Protein AF-A0AAV2JEC0-F1 (afdb_monomer_lite)

InterPro domains:
  IPR039235 Tubulin polyglutamylase complex su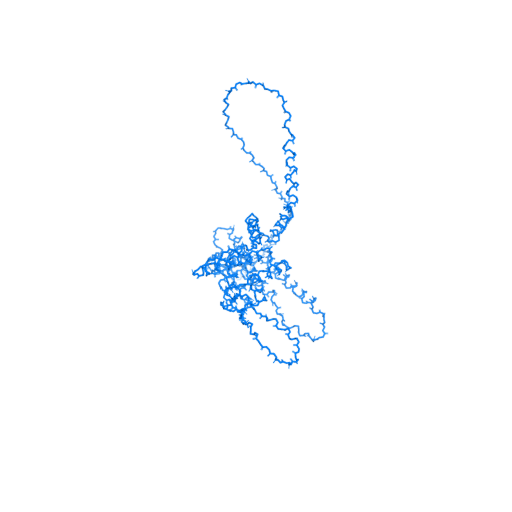bunit 1 [PTHR31932] (35-370)
  IPR047502 Tubulin polyglutamylase complex subunit 1, dimerization/docking domain [cd22960] (69-107)
  IPR057632 Tubulin polyglutamylase complex subunit 1-like, C-terminal [PF24480] (132-298)
  IPR057632 Tubulin polyglutamylase complex subunit 1-like, C-terminal [PF24480] (318-369)

Organism: Knipowitschia caucasica (NCBI:txid637954)

Radius of gyration: 33.95 Å; chains: 1; bounding box: 99×76×133 Å

Foldseek 3Di:
DDDDDDDDDDDDDDDDDDDDDDDDDDDDDDDDDDDDDDDDDDDDDDDDDDDDDDPDDPPVVVVVVVVVVVCVVVVVVVVVVVQVVLCVQLVDPDSVVSSVLVVVLVVVVPPPDPPDDPDDDDDCPVVVLVVLLVNLLSSLLNLCSSHQLVPPPSNLVSLVVSFVSQFVNDPDPPPPPDDDDDDDDDDDDDDPPCPDPPAARFQLSLLVSLQCLLVVLVHDCVLCVLLSVLLGDDRRDRQHSVSSSLSSSLSSVLSVLLVVLLVVLVVQCVPDVDFAWPLLLVLLLVLLLVLVVLLVPDPPPPPDDPDDPPPPVVVVVSNVVSNVVSVVSVDPVNSVVSNVVSVVDHDGDGDHSVNSSNSSSCSSSVPDHGDD

Sequence (372 aa):
MIARCSPLPCTGTSRSDATAASAAATSARLLRHKTSTEMAEKEKRRSAVLPPPVPEADSRAARSDSDRDFLTQAGVSELLRGAILKMVEARSEDPIGFLADHFCNLASESDPGTGTGDGDEGNNGTVAGRAQEQQRLNRALWHLRLAHHSHRSAFSNNVRVAYDLLNELSPLLRVTDPPTNDTDQVHAASPRDEAGYGGGVRGGLYSQTLQCLCSEGGVPASTSAPLLRRLHCQDHEAVPYDVFRHGVLTCAVFSDFIRQAQRLYADVCCQDEEPVSRALGMAVIGTLKEALETSQGSGGNCAVNANTQTHSCLESNVKAIRYLEASAKLSPDMLAQAMAKAQTRGPGGSMDAKEFENAAAEVFITRVKVLS

Structure (mmCIF, N/CA/C/O backbone):
data_AF-A0AAV2JEC0-F1
#
_entry.id   AF-A0AAV2JEC0-F1
#
loop_
_atom_site.group_PDB
_atom_site.id
_atom_site.type_symbol
_atom_site.label_atom_id
_atom_site.label_alt_id
_atom_site.label_comp_id
_atom_site.label_asym_id
_atom_site.label_entity_id
_atom_site.label_seq_id
_atom_site.pdbx_PDB_ins_code
_atom_site.Cartn_x
_atom_site.Cartn_y
_atom_site.Cartn_z
_atom_site.occupancy
_atom_site.B_iso_or_equiv
_atom_site.auth_seq_id
_atom_site.auth_comp_id
_atom_site.auth_asym_id
_atom_site.auth_atom_id
_atom_site.pdbx_PDB_model_num
ATOM 1 N N . MET A 1 1 ? -45.444 -11.471 80.026 1.00 36.00 1 MET A N 1
ATOM 2 C CA . MET A 1 1 ? -46.355 -12.635 80.009 1.00 36.00 1 MET A CA 1
ATOM 3 C C . MET A 1 1 ? -47.284 -12.442 78.815 1.00 36.00 1 MET A C 1
ATOM 5 O O . MET A 1 1 ? -47.839 -11.359 78.730 1.00 36.00 1 MET A O 1
ATOM 9 N N . ILE A 1 2 ? -47.415 -13.453 77.936 1.00 33.88 2 ILE A N 1
ATOM 10 C CA . ILE A 1 2 ? -48.325 -13.530 76.759 1.00 33.88 2 ILE A CA 1
ATOM 11 C C . ILE A 1 2 ? -47.863 -12.642 75.572 1.00 33.88 2 ILE A C 1
ATOM 13 O O . ILE A 1 2 ? -47.834 -11.430 75.703 1.00 33.88 2 ILE A O 1
ATOM 17 N N . ALA A 1 3 ? -47.276 -13.110 74.462 1.00 33.53 3 ALA A N 1
ATOM 18 C CA . ALA A 1 3 ? -47.547 -14.175 73.475 1.00 33.53 3 ALA A CA 1
ATOM 19 C C . ALA A 1 3 ? -48.283 -13.680 72.204 1.00 33.53 3 ALA A C 1
ATOM 21 O O . ALA A 1 3 ? -49.442 -13.300 72.271 1.00 33.53 3 ALA A O 1
ATOM 22 N N . ARG A 1 4 ? -47.577 -13.851 71.065 1.00 35.84 4 ARG A N 1
ATOM 23 C CA . ARG A 1 4 ? -48.027 -14.196 69.693 1.00 35.84 4 ARG A CA 1
ATOM 24 C C . ARG A 1 4 ? -48.884 -13.202 68.885 1.00 35.84 4 ARG A C 1
ATOM 26 O O . ARG A 1 4 ? -50.019 -12.929 69.234 1.00 35.84 4 ARG A O 1
ATOM 33 N N . CYS A 1 5 ? -48.408 -12.833 67.689 1.00 30.62 5 CYS A N 1
ATOM 34 C CA . CYS A 1 5 ? -48.719 -13.533 66.425 1.00 30.62 5 CYS A CA 1
ATOM 35 C C . CYS A 1 5 ? -48.055 -12.842 65.212 1.00 30.62 5 CYS A C 1
ATOM 37 O O . CYS A 1 5 ? -48.129 -11.628 65.061 1.00 30.62 5 CYS A O 1
ATOM 39 N N . SER A 1 6 ? -47.423 -13.642 64.348 1.00 38.06 6 SER A N 1
ATOM 40 C CA . SER A 1 6 ? -47.033 -13.310 62.961 1.00 38.06 6 SER A CA 1
ATOM 41 C C . SER A 1 6 ? -48.287 -13.198 62.056 1.00 38.06 6 SER A C 1
ATOM 43 O O . SER A 1 6 ? -49.355 -13.620 62.510 1.00 38.06 6 SER A O 1
ATOM 45 N N . PRO A 1 7 ? -48.213 -12.682 60.803 1.00 40.16 7 PRO A N 1
ATOM 46 C CA . PRO A 1 7 ? -47.628 -13.455 59.692 1.00 40.16 7 PRO A CA 1
ATOM 47 C C . PRO A 1 7 ? -46.861 -12.655 58.600 1.00 40.16 7 PRO A C 1
ATOM 49 O O . PRO A 1 7 ? -47.127 -11.493 58.315 1.00 40.16 7 PRO A O 1
ATOM 52 N N . LEU A 1 8 ? -45.903 -13.359 57.989 1.00 34.00 8 LEU A N 1
ATOM 53 C CA . LEU A 1 8 ? -45.297 -13.188 56.650 1.00 34.00 8 LEU A CA 1
ATOM 54 C C . LEU A 1 8 ? -46.282 -13.675 55.545 1.00 34.00 8 LEU A C 1
ATOM 56 O O . LEU A 1 8 ? -47.336 -14.192 55.918 1.00 34.00 8 LEU A O 1
ATOM 60 N N . PRO A 1 9 ? -45.928 -13.785 54.239 1.00 52.06 9 PRO A N 1
ATOM 61 C CA . PRO A 1 9 ? -44.997 -13.051 53.355 1.00 52.06 9 PRO A CA 1
ATOM 62 C C . PRO A 1 9 ? -45.659 -12.703 51.984 1.00 52.06 9 PRO A C 1
ATOM 64 O O . PRO A 1 9 ? -46.849 -12.926 51.794 1.00 52.06 9 PRO A O 1
ATOM 67 N N . CYS A 1 10 ? -44.866 -12.189 51.026 1.00 30.64 10 CYS A N 1
ATOM 68 C CA . CYS A 1 10 ? -44.777 -12.612 49.604 1.00 30.64 10 CYS A CA 1
ATOM 69 C C . CYS A 1 10 ? -44.491 -11.418 48.677 1.00 30.64 10 CYS A C 1
ATOM 71 O O . CYS A 1 10 ? -45.398 -10.759 48.178 1.00 30.64 10 CYS A O 1
ATOM 73 N N . THR A 1 11 ? -43.210 -11.161 48.406 1.00 37.03 11 THR A N 1
ATOM 74 C CA . THR A 1 11 ? -42.764 -10.292 47.312 1.00 37.03 11 THR A CA 1
ATOM 75 C C . THR A 1 11 ? -42.660 -11.110 46.026 1.00 37.03 11 THR A C 1
ATOM 77 O O . THR A 1 11 ? -41.912 -12.083 45.937 1.00 37.03 11 THR A O 1
ATOM 80 N N . GLY A 1 12 ? -43.464 -10.724 45.036 1.00 32.44 12 GLY A N 1
ATOM 81 C CA . GLY A 1 12 ? -43.473 -11.304 43.700 1.00 32.44 12 GLY A CA 1
ATOM 82 C C . GLY A 1 12 ? -42.236 -10.917 42.891 1.00 32.44 12 GLY A C 1
ATOM 83 O O . GLY A 1 12 ? -41.802 -9.769 42.885 1.00 32.44 12 GLY A O 1
ATOM 84 N N . THR A 1 13 ? -41.702 -11.915 42.194 1.00 37.84 13 THR A N 1
ATOM 85 C CA . THR A 1 13 ? -40.701 -11.811 41.131 1.00 37.84 13 THR A CA 1
ATOM 86 C C . THR A 1 13 ? -41.419 -12.036 39.803 1.00 37.84 13 THR A C 1
ATOM 88 O O . THR A 1 13 ? -42.068 -13.068 39.677 1.00 37.84 13 THR A O 1
ATOM 91 N N . SER A 1 14 ? -41.263 -11.152 38.814 1.00 32.56 14 SER A N 1
ATOM 92 C CA . SER A 1 14 ? -41.232 -11.510 37.379 1.00 32.56 14 SER A CA 1
ATOM 93 C C . SER A 1 14 ? -41.028 -10.234 36.545 1.00 32.56 14 SER A C 1
ATOM 95 O O . SER A 1 14 ? -41.838 -9.321 36.644 1.00 32.56 14 SER A O 1
ATOM 97 N N . ARG A 1 15 ? -39.901 -10.028 35.854 1.00 32.34 15 ARG A N 1
ATOM 98 C CA . ARG A 1 15 ? -39.379 -10.784 34.696 1.00 32.34 15 ARG A CA 1
ATOM 99 C C . ARG A 1 15 ? -40.118 -10.377 33.415 1.00 32.34 15 ARG A C 1
ATOM 101 O O . ARG A 1 15 ? -41.216 -10.843 33.143 1.00 32.34 15 ARG A O 1
ATOM 108 N N . SER A 1 16 ? -39.482 -9.483 32.665 1.00 33.88 16 SER A N 1
ATOM 109 C CA . SER A 1 16 ? -39.808 -9.118 31.290 1.00 33.88 16 SER A CA 1
ATOM 110 C C . SER A 1 16 ? -38.977 -9.988 30.343 1.00 33.88 16 SER A C 1
ATOM 112 O O . SER A 1 16 ? -37.816 -9.680 30.083 1.00 33.88 16 SER A O 1
ATOM 114 N N . ASP A 1 17 ? -39.576 -11.081 29.874 1.00 27.95 17 ASP A N 1
ATOM 115 C CA . ASP A 1 17 ? -39.166 -11.838 28.684 1.00 27.95 17 ASP A CA 1
ATOM 116 C C . ASP A 1 17 ? -40.040 -11.312 27.521 1.00 27.95 17 ASP A C 1
ATOM 118 O O . ASP A 1 17 ? -41.252 -11.182 27.664 1.00 27.95 17 ASP A O 1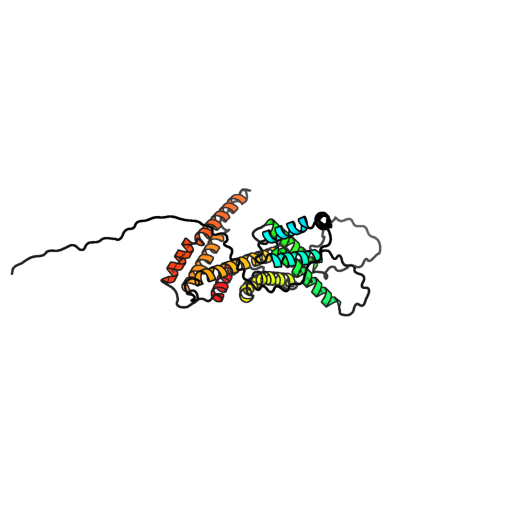
ATOM 122 N N . ALA A 1 18 ? -39.451 -10.706 26.489 1.00 31.30 18 ALA A N 1
ATOM 123 C CA . ALA A 1 18 ? -38.970 -11.347 25.262 1.00 31.30 18 ALA A CA 1
ATOM 124 C C . ALA A 1 18 ? -40.099 -11.791 24.315 1.00 31.30 18 ALA A C 1
ATOM 126 O O . ALA A 1 18 ? -40.931 -12.618 24.671 1.00 31.30 18 ALA A O 1
ATOM 127 N N . THR A 1 19 ? -40.078 -11.242 23.095 1.00 30.80 19 THR A N 1
ATOM 128 C CA . THR A 1 19 ? -40.432 -11.836 21.782 1.00 30.80 19 THR A CA 1
ATOM 129 C C . THR A 1 19 ? -40.665 -10.690 20.787 1.00 30.80 19 THR A C 1
ATOM 131 O O . THR A 1 19 ? -41.217 -9.666 21.163 1.00 30.80 19 THR A O 1
ATOM 134 N N . ALA A 1 20 ? -40.364 -10.739 19.495 1.00 28.23 20 ALA A N 1
ATOM 135 C CA . ALA A 1 20 ? -39.454 -11.477 18.622 1.00 28.23 20 ALA A CA 1
ATOM 136 C C . ALA A 1 20 ? -39.828 -11.022 17.191 1.00 28.23 20 ALA A C 1
ATOM 138 O O . ALA A 1 20 ? -41.003 -10.768 16.942 1.00 28.23 20 ALA A O 1
ATOM 139 N N . ALA A 1 21 ? -38.856 -11.067 16.269 1.00 27.69 21 ALA A N 1
ATOM 140 C CA . ALA A 1 21 ? -39.030 -11.177 14.809 1.00 27.69 21 ALA A CA 1
ATOM 141 C C . ALA A 1 21 ? -39.547 -9.929 14.050 1.00 27.69 21 ALA A C 1
ATOM 143 O O . ALA A 1 21 ? -40.386 -9.191 14.537 1.00 27.69 21 ALA A O 1
ATOM 144 N N . SER A 1 22 ? -39.176 -9.644 12.799 1.00 26.70 22 SER A N 1
ATOM 145 C CA . SER A 1 22 ? -38.213 -10.171 11.815 1.00 26.70 22 SER A CA 1
ATOM 146 C C . SER A 1 22 ? -38.421 -9.343 10.522 1.00 26.70 22 SER A C 1
ATOM 148 O O . SER A 1 22 ? -39.426 -8.646 10.404 1.00 26.70 22 SER A O 1
ATOM 150 N N . ALA A 1 23 ? -37.527 -9.531 9.546 1.00 26.70 23 ALA A N 1
ATOM 151 C CA . ALA A 1 23 ? -37.544 -9.101 8.140 1.00 26.70 23 ALA A CA 1
ATOM 152 C C . ALA A 1 23 ? -36.930 -7.711 7.871 1.00 26.70 23 ALA A C 1
ATOM 154 O O . ALA A 1 23 ? -37.501 -6.680 8.194 1.00 26.70 23 ALA A O 1
ATOM 155 N N . ALA A 1 24 ? -35.685 -7.612 7.391 1.00 27.89 24 ALA A N 1
ATOM 156 C CA . ALA A 1 24 ? -35.192 -8.029 6.069 1.00 27.89 24 ALA A CA 1
ATOM 157 C C . ALA A 1 24 ? -35.965 -7.366 4.916 1.00 27.89 24 ALA A C 1
ATOM 159 O O . ALA A 1 24 ? -37.032 -7.835 4.534 1.00 27.89 24 ALA A O 1
ATOM 160 N N . ALA A 1 25 ? -35.385 -6.318 4.326 1.00 28.38 25 ALA A N 1
ATOM 161 C CA . ALA A 1 25 ? -35.677 -5.912 2.954 1.00 28.38 25 ALA A CA 1
ATOM 162 C C . ALA A 1 25 ? -34.534 -5.065 2.377 1.00 28.38 25 ALA A C 1
ATOM 164 O O . ALA A 1 25 ? -34.469 -3.846 2.519 1.00 28.38 25 ALA A O 1
ATOM 165 N N . THR A 1 26 ? -33.641 -5.761 1.686 1.00 29.52 26 THR A N 1
ATOM 166 C CA . THR A 1 26 ? -32.914 -5.308 0.502 1.00 29.52 26 THR A CA 1
ATOM 167 C C . THR A 1 26 ? -33.783 -4.424 -0.403 1.00 29.52 26 THR A C 1
ATOM 169 O O . THR A 1 26 ? -34.862 -4.853 -0.805 1.00 29.52 26 THR A O 1
ATOM 172 N N . SER A 1 27 ? -33.302 -3.238 -0.784 1.00 28.70 27 SER A N 1
ATOM 173 C CA . SER A 1 27 ? -33.588 -2.558 -2.069 1.00 28.70 27 SER A CA 1
ATOM 174 C C . SER A 1 27 ? -32.751 -1.275 -2.132 1.00 28.70 27 SER A C 1
ATOM 176 O O . SER A 1 27 ? -32.965 -0.346 -1.366 1.00 28.70 27 SER A O 1
ATOM 178 N N . ALA A 1 28 ? -31.682 -1.217 -2.926 1.00 30.23 28 ALA A N 1
ATOM 179 C CA . ALA A 1 28 ? -31.758 -0.887 -4.350 1.00 30.23 28 ALA A CA 1
ATOM 180 C C . ALA A 1 28 ? -32.681 0.319 -4.616 1.00 30.23 28 ALA A C 1
ATOM 182 O O . ALA A 1 28 ? -33.886 0.166 -4.809 1.00 30.23 28 ALA A O 1
ATOM 183 N N . ARG A 1 29 ? -32.109 1.527 -4.683 1.00 29.41 29 ARG A N 1
ATOM 184 C CA . ARG A 1 29 ? -32.750 2.663 -5.356 1.00 29.41 29 ARG A CA 1
ATOM 185 C C . ARG A 1 29 ? -31.789 3.308 -6.344 1.00 29.41 29 ARG A C 1
ATOM 187 O O . ARG A 1 29 ? -31.037 4.225 -6.042 1.00 29.41 29 ARG A O 1
ATOM 194 N N . LEU A 1 30 ? -31.864 2.751 -7.543 1.00 27.83 30 LEU A N 1
ATOM 195 C CA . LEU A 1 30 ? -31.447 3.326 -8.805 1.00 27.83 30 LEU A CA 1
ATOM 196 C C . LEU A 1 30 ? -32.322 4.561 -9.126 1.00 27.83 30 LEU A C 1
ATOM 198 O O . LEU A 1 30 ? -33.541 4.507 -8.975 1.00 27.83 30 LEU A O 1
ATOM 202 N N . LEU A 1 31 ? -31.661 5.632 -9.576 1.00 31.45 31 LEU A N 1
ATOM 203 C CA . LEU A 1 31 ? -32.117 6.712 -10.468 1.00 31.45 31 LEU A CA 1
ATOM 204 C C . LEU A 1 31 ? -33.507 7.340 -10.236 1.00 31.45 31 LEU A C 1
ATOM 206 O O . LEU A 1 31 ? -34.537 6.767 -10.585 1.00 31.45 31 LEU A O 1
ATOM 210 N N . ARG A 1 32 ? -33.522 8.634 -9.878 1.00 32.12 32 ARG A N 1
ATOM 211 C CA . ARG A 1 32 ? -34.511 9.578 -10.428 1.00 32.12 32 ARG A CA 1
ATOM 212 C C . ARG A 1 32 ? -33.868 10.908 -10.808 1.00 32.12 32 ARG A C 1
ATOM 214 O O . ARG A 1 32 ? -33.385 11.655 -9.965 1.00 32.12 32 ARG A O 1
ATOM 221 N N . HIS A 1 33 ? -33.930 11.159 -12.110 1.00 30.33 33 HIS A N 1
ATOM 222 C CA . HIS A 1 33 ? -33.777 12.434 -12.788 1.00 30.33 33 HIS A CA 1
ATOM 223 C C . HIS A 1 33 ? -34.451 13.598 -12.049 1.00 30.33 33 HIS A C 1
ATOM 225 O O . HIS A 1 33 ? -35.610 13.498 -11.642 1.00 30.33 33 HIS A O 1
ATOM 231 N N . LYS A 1 34 ? -33.769 14.744 -12.020 1.00 31.39 34 LYS A N 1
ATOM 232 C CA . LYS A 1 34 ? -34.414 16.057 -12.090 1.00 31.39 34 LYS A CA 1
ATOM 233 C C . LYS A 1 34 ? -33.749 16.864 -13.198 1.00 31.39 34 LYS A C 1
ATOM 235 O O . LYS A 1 34 ? -32.727 17.508 -13.006 1.00 31.39 34 LYS A O 1
ATOM 240 N N . THR A 1 35 ? -34.350 16.777 -14.376 1.00 31.22 35 THR A N 1
ATOM 241 C CA . THR A 1 35 ? -34.304 17.816 -15.401 1.00 31.22 35 THR A CA 1
ATOM 242 C C . THR A 1 35 ? -35.086 19.021 -14.881 1.00 31.22 35 THR A C 1
ATOM 244 O O . THR A 1 35 ? -36.256 18.869 -14.530 1.00 31.22 35 THR A O 1
ATOM 247 N N . SER A 1 36 ? -34.460 20.196 -14.831 1.00 28.36 36 SER A N 1
ATOM 248 C CA . SER A 1 36 ? -35.161 21.467 -14.636 1.00 28.36 36 SER A CA 1
ATOM 249 C C . SER A 1 36 ? -34.898 22.348 -15.851 1.00 28.36 36 SER A C 1
ATOM 251 O O . SER A 1 36 ? -33.789 22.834 -16.054 1.00 28.36 36 SER A O 1
ATOM 253 N N . THR A 1 37 ? -35.929 22.480 -16.675 1.00 32.81 37 THR A N 1
ATOM 254 C CA . THR A 1 37 ? -36.050 23.364 -17.836 1.00 32.81 37 THR A CA 1
ATOM 255 C C . THR A 1 37 ? -36.990 24.514 -17.478 1.00 32.81 37 THR A C 1
ATOM 257 O O . THR A 1 37 ? -38.124 24.231 -17.113 1.00 32.81 37 THR A O 1
ATOM 260 N N . GLU A 1 38 ? -36.549 25.766 -17.629 1.00 31.91 38 GLU A N 1
ATOM 261 C CA . GLU A 1 38 ? -37.363 26.958 -17.958 1.00 31.91 38 GLU A CA 1
ATOM 262 C C . GLU A 1 38 ? -36.387 28.088 -18.359 1.00 31.91 38 GLU A C 1
ATOM 264 O O . GLU A 1 38 ? -35.447 28.378 -17.627 1.00 31.91 38 GLU A O 1
ATOM 269 N N . MET A 1 39 ? -36.359 28.505 -19.631 1.00 30.06 39 MET A N 1
ATOM 270 C CA . MET A 1 39 ? -37.176 29.553 -20.284 1.00 30.06 39 MET A CA 1
ATOM 271 C C . MET A 1 39 ? -36.488 30.930 -20.263 1.00 30.06 39 MET A C 1
ATOM 273 O O . MET A 1 39 ? -36.493 31.635 -19.261 1.00 30.06 39 MET A O 1
ATOM 277 N N . ALA A 1 40 ? -35.949 31.335 -21.418 1.00 35.22 40 ALA A N 1
ATOM 278 C CA . ALA A 1 40 ? -35.813 32.739 -21.808 1.00 35.22 40 ALA A CA 1
ATOM 279 C C . ALA A 1 40 ? -35.813 32.836 -23.341 1.00 35.22 40 ALA A C 1
ATOM 281 O O . ALA A 1 40 ? -34.788 32.839 -24.022 1.00 35.22 40 ALA A O 1
ATOM 282 N N . GLU A 1 41 ? -37.033 32.862 -23.854 1.00 33.28 41 GLU A N 1
ATOM 283 C CA . GLU A 1 41 ? -37.443 33.198 -25.205 1.00 33.28 41 GLU A CA 1
ATOM 284 C C . GLU A 1 41 ? -37.073 34.654 -25.543 1.00 33.28 41 GLU A C 1
ATOM 286 O O . GLU A 1 41 ? -37.418 35.588 -24.817 1.00 33.28 41 GLU A O 1
ATOM 291 N N . LYS A 1 42 ? -36.391 34.873 -26.674 1.00 37.34 42 LYS A N 1
ATOM 292 C CA . LYS A 1 42 ? -36.435 36.161 -27.379 1.00 37.34 42 LYS A CA 1
ATOM 293 C C . LYS A 1 42 ? -36.363 35.943 -28.885 1.00 37.34 42 LYS A C 1
ATOM 295 O O . LYS A 1 42 ? -35.305 35.979 -29.508 1.00 37.34 42 LYS A O 1
ATOM 300 N N . GLU A 1 43 ? -37.544 35.723 -29.447 1.00 32.91 43 GLU A N 1
ATOM 301 C CA . GLU A 1 43 ? -37.859 35.772 -30.870 1.00 32.91 43 GLU A CA 1
ATOM 302 C C . GLU A 1 43 ? -37.493 37.153 -31.456 1.00 32.91 43 GLU A C 1
ATOM 304 O O . GLU A 1 43 ? -37.966 38.194 -30.993 1.00 32.91 43 GLU A O 1
ATOM 309 N N . LYS A 1 44 ? -36.674 37.186 -32.518 1.00 43.00 44 LYS A N 1
ATOM 310 C CA . LYS A 1 44 ? -36.637 38.319 -33.454 1.00 43.00 44 LYS A CA 1
ATOM 311 C C . LYS A 1 44 ? -36.762 37.808 -34.884 1.00 43.00 44 LYS A C 1
ATOM 313 O O . LYS A 1 44 ? -35.817 37.319 -35.491 1.00 43.00 44 LYS A O 1
ATOM 318 N N . ARG A 1 45 ? -37.979 37.975 -35.391 1.00 40.41 45 ARG A N 1
ATOM 319 C CA . ARG A 1 45 ? -38.447 37.754 -36.760 1.00 40.41 45 ARG A CA 1
ATOM 320 C C . ARG A 1 45 ? -37.578 38.454 -37.812 1.00 40.41 45 ARG A C 1
ATOM 322 O O . ARG A 1 45 ? -37.352 39.662 -37.704 1.00 40.41 45 ARG A O 1
ATOM 329 N N . ARG A 1 46 ? -37.266 37.752 -38.909 1.00 38.47 46 ARG A N 1
ATOM 330 C CA . ARG A 1 46 ? -37.383 38.303 -40.272 1.00 38.47 46 ARG A CA 1
ATOM 331 C C . ARG A 1 46 ? -37.557 37.183 -41.313 1.00 38.47 46 ARG A C 1
ATOM 333 O O . ARG A 1 46 ? -37.043 36.087 -41.140 1.00 38.47 46 ARG A O 1
ATOM 340 N N . SER A 1 47 ? -38.365 37.499 -42.322 1.00 34.03 47 SER A N 1
ATOM 341 C CA . SER A 1 47 ? -39.092 36.632 -43.252 1.00 34.03 47 SER A CA 1
ATOM 342 C C . SER A 1 47 ? -38.303 35.673 -44.144 1.00 34.03 47 SER A C 1
ATOM 344 O O . SER A 1 47 ? -37.193 35.953 -44.582 1.00 34.03 47 SER A O 1
ATOM 346 N N . ALA A 1 48 ? -39.037 34.613 -44.488 1.00 38.78 48 ALA A N 1
ATOM 347 C CA . ALA A 1 48 ? -38.933 33.674 -45.599 1.00 38.78 48 ALA A CA 1
ATOM 348 C C . ALA A 1 48 ? -38.300 34.175 -46.911 1.00 38.78 48 ALA A C 1
ATOM 350 O O . ALA A 1 48 ? -38.737 35.190 -47.448 1.00 38.78 48 ALA A O 1
ATOM 351 N N . VAL A 1 49 ? -37.421 33.336 -47.480 1.00 34.75 49 VAL A N 1
ATOM 352 C CA . VAL A 1 49 ? -37.358 32.962 -48.909 1.00 34.75 49 VAL A CA 1
ATOM 353 C C . VAL A 1 49 ? -36.852 31.507 -48.984 1.00 34.75 49 VAL A C 1
ATOM 355 O O . VAL A 1 49 ? -35.813 31.187 -48.414 1.00 34.75 49 VAL A O 1
ATOM 358 N N . LEU A 1 50 ? -37.607 30.622 -49.642 1.00 45.38 50 LEU A N 1
ATOM 359 C CA . LEU A 1 50 ? -37.260 29.218 -49.930 1.00 45.38 50 LEU A CA 1
ATOM 360 C C . LEU A 1 50 ? -36.223 29.107 -51.067 1.00 45.38 50 LEU A C 1
ATOM 362 O O . LEU A 1 50 ? -36.390 29.781 -52.085 1.00 45.38 50 LEU A O 1
ATOM 366 N N . PRO A 1 51 ? -35.264 28.168 -50.970 1.00 43.38 51 PRO A N 1
ATOM 367 C CA . PRO A 1 51 ? -34.756 27.429 -52.130 1.00 43.38 51 PRO A CA 1
ATOM 368 C C . PRO A 1 51 ? -34.988 25.898 -51.996 1.00 43.38 51 PRO A C 1
ATOM 370 O O . PRO A 1 51 ? -35.341 25.425 -50.915 1.00 43.38 51 PRO A O 1
ATOM 373 N N . PRO A 1 52 ? -34.857 25.121 -53.094 1.00 49.91 52 PRO A N 1
ATOM 374 C CA . PRO A 1 52 ? -35.334 23.733 -53.218 1.00 49.91 52 PRO A CA 1
ATOM 375 C C . PRO A 1 52 ? -34.450 22.703 -52.475 1.00 49.91 52 PRO A C 1
ATOM 377 O O . PRO A 1 52 ? -33.350 23.049 -52.041 1.00 49.91 52 PRO A O 1
ATOM 380 N N . PRO A 1 53 ? -34.903 21.438 -52.315 1.00 45.34 53 PRO A N 1
ATOM 381 C CA . PRO A 1 53 ? -34.224 20.457 -51.477 1.00 45.34 53 PRO A CA 1
ATOM 382 C C . PRO A 1 53 ? -32.980 19.902 -52.180 1.00 45.34 53 PRO A C 1
ATOM 384 O O . PRO A 1 53 ? -33.069 19.362 -53.281 1.00 45.34 53 PRO A O 1
ATOM 387 N N . VAL A 1 54 ? -31.827 19.996 -51.519 1.00 51.12 54 VAL A N 1
ATOM 388 C CA . VAL A 1 54 ? -30.627 19.214 -51.846 1.00 51.12 54 VAL A CA 1
ATOM 389 C C . VAL A 1 54 ? -30.550 18.003 -50.907 1.00 51.12 54 VAL A C 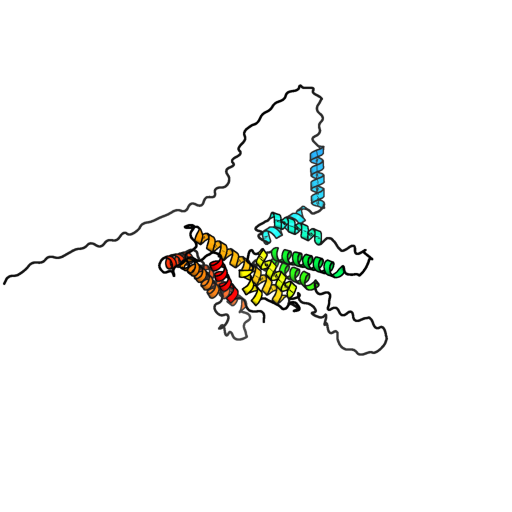1
ATOM 391 O O . VAL A 1 54 ? -30.738 18.169 -49.699 1.00 51.12 54 VAL A O 1
ATOM 394 N N . PRO A 1 55 ? -30.295 16.782 -51.414 1.00 48.09 55 PRO A N 1
ATOM 395 C CA . PRO A 1 55 ? -30.076 15.617 -50.575 1.00 48.09 55 PRO A CA 1
ATOM 396 C C . PRO A 1 55 ? -28.614 15.620 -50.117 1.00 48.09 55 PRO A C 1
ATOM 398 O O . PRO A 1 55 ? -27.745 15.054 -50.768 1.00 48.09 55 PRO A O 1
ATOM 401 N N . GLU A 1 56 ? -28.322 16.272 -48.995 1.00 48.12 56 GLU A N 1
ATOM 402 C CA . GLU A 1 56 ? -27.039 16.115 -48.302 1.00 48.12 56 GLU A CA 1
ATOM 403 C C . GLU A 1 56 ? -27.268 15.422 -46.959 1.00 48.12 56 GLU A C 1
ATOM 405 O O . GLU A 1 56 ? -27.350 16.054 -45.908 1.00 48.12 56 GLU A O 1
ATOM 410 N N . ALA A 1 57 ? -27.402 14.096 -46.999 1.00 51.88 57 ALA A N 1
ATOM 411 C CA . ALA A 1 57 ? -27.408 13.258 -45.800 1.00 51.88 57 ALA A CA 1
ATOM 412 C C . ALA A 1 57 ? -26.450 12.053 -45.875 1.00 51.88 57 ALA A C 1
ATOM 414 O O . ALA A 1 57 ? -26.345 11.326 -44.893 1.00 51.88 57 ALA A O 1
ATOM 415 N N . ASP A 1 58 ? -25.687 11.879 -46.962 1.00 48.28 58 ASP A N 1
ATOM 416 C CA . ASP A 1 58 ? -24.795 10.713 -47.125 1.00 48.28 58 ASP A CA 1
ATOM 417 C C . ASP A 1 58 ? -23.308 11.004 -46.860 1.00 48.28 58 ASP A C 1
ATOM 419 O O . ASP A 1 58 ? -22.519 10.095 -46.610 1.00 48.28 58 ASP A O 1
ATOM 423 N N . SER A 1 59 ? -22.890 12.270 -46.828 1.00 55.19 59 SER A N 1
ATOM 424 C CA . SER A 1 59 ? -21.473 12.629 -46.660 1.00 55.19 59 SER A CA 1
ATOM 425 C C . SER A 1 59 ? -20.976 12.563 -45.209 1.00 55.19 59 SER A C 1
ATOM 427 O O . SER A 1 59 ? -19.770 12.475 -44.980 1.00 55.19 59 SER A O 1
ATOM 429 N N . ARG A 1 60 ? -21.874 12.580 -44.214 1.00 53.25 60 ARG A N 1
ATOM 430 C CA . ARG A 1 60 ? -21.504 12.507 -42.787 1.00 53.25 60 ARG A CA 1
ATOM 431 C C . ARG A 1 60 ? -21.423 11.068 -42.272 1.00 53.25 60 ARG A C 1
ATOM 433 O O . ARG A 1 60 ? -20.550 10.785 -41.460 1.00 53.25 60 ARG A O 1
ATOM 440 N N . ALA A 1 61 ? -22.278 10.180 -42.784 1.00 54.66 61 ALA A N 1
ATOM 441 C CA . ALA A 1 61 ? -22.282 8.755 -42.450 1.00 54.66 61 ALA A CA 1
ATOM 442 C C . ALA A 1 61 ? -21.111 8.003 -43.113 1.00 54.66 61 ALA A C 1
ATOM 444 O O . ALA A 1 61 ? -20.415 7.239 -42.449 1.00 54.66 61 ALA A O 1
ATOM 445 N N . ALA A 1 62 ? -20.812 8.306 -44.384 1.00 57.31 62 ALA A N 1
ATOM 446 C CA . ALA A 1 62 ? -19.672 7.716 -45.091 1.00 57.31 62 ALA A CA 1
ATOM 447 C C . ALA A 1 62 ? -18.311 8.115 -44.482 1.00 57.31 62 ALA A C 1
ATOM 449 O O . ALA A 1 62 ? -17.389 7.306 -44.446 1.00 57.31 62 ALA A O 1
ATOM 450 N N . ARG A 1 63 ? -18.191 9.348 -43.961 1.00 58.53 63 ARG A N 1
ATOM 451 C CA . ARG A 1 63 ? -16.987 9.808 -43.243 1.00 58.53 63 ARG A CA 1
ATOM 452 C C . ARG A 1 63 ? -16.829 9.148 -41.871 1.00 58.53 63 ARG A C 1
ATOM 454 O O . ARG A 1 63 ? -15.719 8.808 -41.487 1.00 58.53 63 ARG A O 1
ATOM 461 N N . SER A 1 64 ? -17.923 8.926 -41.140 1.00 61.69 64 SER A N 1
ATOM 462 C CA . SER A 1 64 ? -17.847 8.247 -39.841 1.00 61.69 64 SER A CA 1
ATOM 463 C C . SER A 1 64 ? -17.460 6.772 -39.953 1.00 61.69 64 SER A C 1
ATOM 465 O O . SER A 1 64 ? -16.761 6.280 -39.071 1.00 61.69 64 SER A O 1
ATOM 467 N N . ASP A 1 65 ? -17.863 6.082 -41.027 1.00 69.88 65 ASP A N 1
ATOM 468 C CA . ASP A 1 65 ? -17.403 4.711 -41.282 1.00 69.88 65 ASP A CA 1
ATOM 469 C C . ASP A 1 65 ? -15.909 4.686 -41.633 1.00 69.88 65 ASP A C 1
ATOM 471 O O . ASP A 1 65 ? -15.171 3.893 -41.051 1.00 69.88 65 ASP A O 1
ATOM 475 N N . SER A 1 66 ? -15.417 5.624 -42.457 1.00 79.88 66 SER A N 1
ATOM 476 C CA . SER A 1 66 ? -13.978 5.716 -42.748 1.00 79.88 66 SER A CA 1
ATOM 477 C C . SER A 1 66 ? -13.133 6.061 -41.519 1.00 79.88 66 SER A C 1
ATOM 479 O O . SER A 1 66 ? -12.050 5.505 -41.344 1.00 79.88 66 SER A O 1
ATOM 481 N N . ASP A 1 67 ? -13.627 6.944 -40.647 1.00 83.44 67 ASP A N 1
ATOM 482 C CA . ASP A 1 67 ? -12.933 7.309 -39.409 1.00 83.44 67 ASP A CA 1
ATOM 483 C C . ASP A 1 67 ? -12.899 6.124 -38.431 1.00 83.44 67 ASP A C 1
ATOM 485 O O . ASP A 1 67 ? -11.880 5.862 -37.790 1.00 83.44 67 ASP A O 1
ATOM 489 N N . ARG A 1 68 ? -13.994 5.358 -38.333 1.00 82.81 68 ARG A N 1
ATOM 490 C CA . ARG A 1 68 ? -14.064 4.169 -37.475 1.00 82.81 68 ARG A CA 1
ATOM 491 C C . ARG A 1 68 ? -13.154 3.049 -37.975 1.00 82.81 68 ARG A C 1
ATOM 493 O O . ARG A 1 68 ? -12.472 2.419 -37.165 1.00 82.81 68 ARG A O 1
ATOM 500 N N . ASP A 1 69 ? -13.110 2.827 -39.283 1.00 86.69 69 ASP A N 1
ATOM 501 C CA . ASP A 1 69 ? -12.225 1.842 -39.902 1.00 86.69 69 ASP A CA 1
ATOM 502 C C . ASP A 1 69 ? -10.754 2.247 -39.744 1.00 86.69 69 ASP A C 1
ATOM 504 O O . ASP A 1 69 ? -9.921 1.408 -39.402 1.00 86.69 69 ASP A O 1
ATOM 508 N N . PHE A 1 70 ? -10.436 3.540 -39.870 1.00 89.38 70 PHE A N 1
ATOM 509 C CA . PHE A 1 70 ? -9.102 4.071 -39.586 1.00 89.38 70 PHE A CA 1
ATOM 510 C C . PHE A 1 70 ? -8.676 3.821 -38.133 1.00 89.38 70 PHE A C 1
ATOM 512 O O . PHE A 1 70 ? -7.584 3.309 -37.894 1.00 89.38 70 PHE A O 1
ATOM 519 N N . LEU A 1 71 ? -9.536 4.123 -37.155 1.00 87.75 71 LEU A N 1
ATOM 520 C CA . LEU A 1 71 ? -9.244 3.883 -35.734 1.00 87.75 71 LEU A CA 1
ATOM 521 C C . LEU A 1 71 ? -9.092 2.389 -35.414 1.00 87.75 71 LEU A C 1
ATOM 523 O O . LEU A 1 71 ? -8.266 2.010 -34.580 1.00 87.75 71 LEU A O 1
ATOM 527 N N . THR A 1 72 ? -9.871 1.545 -36.092 1.00 86.88 72 THR A N 1
ATOM 528 C CA . THR A 1 72 ? -9.783 0.085 -35.971 1.00 86.88 72 THR A CA 1
ATOM 529 C C . THR A 1 72 ? -8.456 -0.419 -36.539 1.00 86.88 72 THR A C 1
ATOM 531 O O . THR A 1 72 ? -7.749 -1.168 -35.867 1.00 86.88 72 THR A O 1
ATOM 534 N N . GLN A 1 73 ? -8.067 0.056 -37.725 1.00 87.00 73 GLN A N 1
ATOM 535 C CA . GLN A 1 73 ? -6.794 -0.279 -38.363 1.00 87.00 73 GLN A CA 1
ATOM 536 C C . GLN A 1 73 ? -5.589 0.241 -37.564 1.00 87.00 73 GLN A C 1
ATOM 538 O O . GLN A 1 73 ? -4.558 -0.424 -37.499 1.00 87.00 73 GLN A O 1
ATOM 543 N N . ALA A 1 74 ? -5.727 1.399 -36.915 1.00 85.56 74 ALA A N 1
ATOM 544 C CA . ALA A 1 74 ? -4.731 1.961 -36.006 1.00 85.56 74 ALA A CA 1
ATOM 545 C C . ALA A 1 74 ? -4.647 1.219 -34.654 1.00 85.56 74 ALA A C 1
ATOM 547 O O . ALA A 1 74 ? -3.818 1.567 -33.816 1.00 85.56 74 ALA A O 1
ATOM 548 N N . GLY A 1 75 ? -5.494 0.208 -34.414 1.00 88.88 75 GLY A N 1
ATOM 549 C CA . GLY A 1 75 ? -5.463 -0.612 -33.201 1.00 88.88 75 GLY A CA 1
ATOM 550 C C . GLY A 1 75 ? -5.939 0.110 -31.935 1.00 88.88 75 GLY A C 1
ATOM 551 O O . GLY A 1 75 ? -5.698 -0.372 -30.826 1.00 88.88 75 GLY A O 1
ATOM 552 N N . VAL A 1 76 ? -6.636 1.246 -32.070 1.00 89.88 76 VAL A N 1
ATOM 553 C CA . VAL A 1 76 ? -7.050 2.091 -30.934 1.00 89.88 76 VAL A CA 1
ATOM 554 C C . VAL A 1 76 ? -7.956 1.326 -29.967 1.00 89.88 76 VAL A C 1
ATOM 556 O O . VAL A 1 76 ? -7.853 1.506 -28.755 1.00 89.88 76 VAL A O 1
ATOM 559 N N . SER A 1 77 ? -8.808 0.430 -30.475 1.00 87.75 77 SER A N 1
ATOM 560 C CA . SER A 1 77 ? -9.691 -0.397 -29.645 1.00 87.75 77 SER A CA 1
ATOM 561 C C . SER A 1 77 ? -8.926 -1.330 -28.704 1.00 87.75 77 SER A C 1
ATOM 563 O O . SER A 1 77 ? -9.276 -1.413 -27.529 1.00 87.75 77 SER A O 1
ATOM 565 N N . GLU A 1 78 ? -7.865 -1.988 -29.178 1.00 91.25 78 GLU A N 1
ATOM 566 C CA . GLU A 1 78 ? -7.046 -2.874 -28.338 1.00 91.25 78 GLU A CA 1
ATOM 567 C C . GLU A 1 78 ? -6.207 -2.077 -27.337 1.00 91.25 78 GLU A C 1
ATOM 569 O O . GLU A 1 78 ? -6.114 -2.448 -26.166 1.00 91.25 78 GLU A O 1
ATOM 574 N N . LEU A 1 79 ? -5.672 -0.930 -27.762 1.00 90.81 79 LEU A N 1
ATOM 575 C CA . LEU A 1 79 ? -4.930 -0.014 -26.899 1.00 90.81 79 LEU A CA 1
ATOM 576 C C . LEU A 1 79 ? -5.808 0.527 -25.757 1.00 90.81 79 LEU A C 1
ATOM 578 O O . LEU A 1 79 ? -5.401 0.498 -24.593 1.00 90.81 79 LEU A O 1
ATOM 582 N N . LEU A 1 80 ? -7.041 0.946 -26.059 1.00 91.44 80 LEU A N 1
ATOM 583 C CA . LEU A 1 80 ? -7.997 1.407 -25.052 1.00 91.44 80 LEU A CA 1
ATOM 584 C C . LEU A 1 80 ? -8.453 0.262 -24.141 1.00 91.44 80 LEU A C 1
ATOM 586 O O . LEU A 1 80 ? -8.516 0.430 -22.924 1.00 91.44 80 LEU A O 1
ATOM 590 N N . ARG A 1 81 ? -8.736 -0.919 -24.703 1.00 90.81 81 ARG A N 1
ATOM 591 C CA . ARG A 1 81 ? -9.123 -2.103 -23.927 1.00 90.81 81 ARG A CA 1
ATOM 592 C C . ARG A 1 81 ? -8.019 -2.524 -22.957 1.00 90.81 81 ARG A C 1
ATOM 594 O O . ARG A 1 81 ? -8.319 -2.816 -21.802 1.00 90.81 81 ARG A O 1
ATOM 601 N N . GLY A 1 82 ? -6.761 -2.502 -23.395 1.00 89.38 82 GLY A N 1
ATOM 602 C CA . GLY A 1 82 ? -5.602 -2.761 -22.544 1.00 89.38 82 GLY A CA 1
ATOM 603 C C . GLY A 1 82 ? -5.458 -1.736 -21.416 1.00 89.38 82 GLY A C 1
ATOM 604 O O . GLY A 1 82 ? -5.237 -2.120 -20.268 1.00 89.38 82 GLY A O 1
ATOM 605 N N . ALA A 1 83 ? -5.655 -0.447 -21.714 1.00 89.75 83 ALA A N 1
ATOM 606 C CA . ALA A 1 83 ? -5.615 0.622 -20.713 1.00 89.75 83 ALA A CA 1
ATOM 607 C C . ALA A 1 83 ? -6.727 0.476 -19.659 1.00 89.75 83 ALA A C 1
ATOM 609 O O . ALA A 1 83 ? -6.465 0.567 -18.459 1.00 89.75 83 ALA A O 1
ATOM 610 N N . ILE A 1 84 ? -7.957 0.181 -20.093 1.00 90.25 84 ILE A N 1
ATOM 611 C CA . ILE A 1 84 ? -9.102 -0.050 -19.201 1.00 90.25 84 ILE A CA 1
ATOM 612 C C . ILE A 1 84 ? -8.876 -1.295 -18.340 1.00 90.25 84 ILE A C 1
ATOM 614 O O . ILE A 1 84 ? -9.160 -1.263 -17.145 1.00 90.25 84 ILE A O 1
ATOM 618 N N . LEU A 1 85 ? -8.345 -2.380 -18.912 1.00 89.19 85 LEU A N 1
ATOM 619 C CA . LEU A 1 85 ? -8.054 -3.591 -18.147 1.00 89.19 85 LEU A CA 1
ATOM 620 C C . LEU A 1 85 ? -7.042 -3.302 -17.031 1.00 89.19 85 LEU A C 1
ATOM 622 O O . LEU A 1 85 ? -7.312 -3.623 -15.877 1.00 89.19 85 LEU A O 1
ATOM 626 N N . LYS A 1 86 ? -5.946 -2.601 -17.345 1.00 85.88 86 LYS A N 1
ATOM 627 C CA . LYS A 1 86 ? -4.952 -2.171 -16.349 1.00 85.88 86 LYS A CA 1
ATOM 628 C C . LYS A 1 86 ? -5.542 -1.247 -15.283 1.00 85.88 86 LYS A C 1
ATOM 630 O O . LYS A 1 86 ? -5.237 -1.399 -14.108 1.00 85.88 86 LYS A O 1
ATOM 635 N N . MET A 1 87 ? -6.417 -0.320 -15.665 1.00 86.88 87 MET A N 1
ATOM 636 C CA . MET A 1 87 ? -7.109 0.569 -14.724 1.00 86.88 87 MET A CA 1
ATOM 637 C C . MET A 1 87 ? -7.986 -0.216 -13.736 1.00 86.88 87 MET A C 1
ATOM 639 O O . MET A 1 87 ? -7.998 0.075 -12.537 1.00 86.88 87 MET A O 1
ATOM 643 N N . VAL A 1 88 ? -8.701 -1.233 -14.228 1.00 85.38 88 VAL A N 1
ATOM 644 C CA . VAL A 1 88 ? -9.532 -2.120 -13.401 1.00 85.38 88 VAL A CA 1
ATOM 645 C C . VAL A 1 88 ? -8.665 -3.003 -12.499 1.00 85.38 88 VAL A C 1
ATOM 647 O O . VAL A 1 88 ? -8.969 -3.152 -11.314 1.00 85.38 88 VAL A O 1
ATOM 650 N N . GLU A 1 89 ? -7.567 -3.555 -13.018 1.00 82.25 89 GLU A N 1
ATOM 651 C CA . GLU A 1 89 ? -6.605 -4.357 -12.249 1.00 82.25 89 GLU A CA 1
ATOM 652 C C . GLU A 1 89 ? -5.910 -3.552 -11.138 1.00 82.25 89 GLU A C 1
ATOM 654 O O . GLU A 1 89 ? -5.667 -4.088 -10.050 1.00 82.25 89 GLU A O 1
ATOM 659 N N . ALA A 1 90 ? -5.642 -2.268 -11.393 1.00 77.69 90 ALA A N 1
ATOM 660 C CA . ALA A 1 90 ? -5.075 -1.314 -10.445 1.00 77.69 90 ALA A CA 1
ATOM 661 C C . ALA A 1 90 ? -6.075 -0.835 -9.379 1.00 77.69 90 ALA A C 1
ATOM 663 O O . ALA A 1 90 ? -5.655 -0.335 -8.339 1.00 77.69 90 ALA A O 1
ATOM 664 N N . ARG A 1 91 ? -7.391 -0.991 -9.608 1.00 79.19 91 ARG A N 1
ATOM 665 C CA . ARG A 1 91 ? -8.468 -0.440 -8.758 1.00 79.19 91 ARG A CA 1
ATOM 666 C C . ARG A 1 91 ? -8.287 1.057 -8.476 1.00 79.19 91 ARG A C 1
ATOM 668 O O . ARG A 1 91 ? -8.429 1.488 -7.333 1.00 79.19 91 ARG A O 1
ATOM 675 N N . SER A 1 92 ? -7.953 1.832 -9.512 1.00 77.25 92 SER A N 1
ATOM 676 C CA . SER A 1 92 ? -7.699 3.268 -9.352 1.00 77.25 92 SER A CA 1
ATOM 677 C C . SER A 1 92 ? -8.915 3.985 -8.753 1.00 77.25 92 SER A C 1
ATOM 679 O O . SER A 1 92 ? -10.026 3.852 -9.268 1.00 77.25 92 SER A O 1
ATOM 681 N N . GLU A 1 93 ? -8.696 4.761 -7.687 1.00 77.19 93 GLU A N 1
ATOM 682 C CA . GLU A 1 93 ? -9.714 5.658 -7.118 1.00 77.19 93 GLU A CA 1
ATOM 683 C C . GLU A 1 93 ? -9.950 6.891 -8.022 1.00 77.19 93 GLU A C 1
ATOM 685 O O . GLU A 1 93 ? -11.021 7.490 -7.961 1.00 77.19 93 GLU A O 1
ATOM 690 N N . ASP A 1 94 ? -9.006 7.201 -8.926 1.00 82.88 94 ASP A N 1
ATOM 691 C CA . ASP A 1 94 ? -9.144 8.176 -10.020 1.00 82.88 94 ASP A CA 1
ATOM 692 C C . ASP A 1 94 ? -8.914 7.504 -11.396 1.00 82.88 94 ASP A C 1
ATOM 694 O O . ASP A 1 94 ? -7.781 7.409 -11.888 1.00 82.88 94 ASP A O 1
ATOM 698 N N . PRO A 1 95 ? -9.979 6.982 -12.030 1.00 86.00 95 PRO A N 1
ATOM 699 C CA . PRO A 1 95 ? -9.919 6.353 -13.349 1.00 86.00 95 PRO A CA 1
ATOM 700 C C . PRO A 1 95 ? -9.402 7.268 -14.470 1.00 86.00 95 PRO A C 1
ATOM 702 O O . PRO A 1 95 ? -8.717 6.799 -15.378 1.00 86.00 95 PRO A O 1
ATOM 705 N N . ILE A 1 96 ? -9.729 8.566 -14.436 1.00 88.06 96 ILE A N 1
ATOM 706 C CA . ILE A 1 96 ? -9.403 9.491 -15.532 1.00 88.06 96 ILE A CA 1
ATOM 707 C C . ILE A 1 96 ? -7.938 9.915 -15.442 1.00 88.06 96 ILE A C 1
ATOM 709 O O . ILE A 1 96 ? -7.235 9.847 -16.454 1.00 88.06 96 ILE A O 1
ATOM 713 N N . GLY A 1 97 ? -7.463 10.277 -14.245 1.00 85.62 97 GLY A N 1
ATOM 714 C CA . GLY A 1 97 ? -6.045 10.562 -14.016 1.00 85.62 97 GLY A CA 1
ATOM 715 C C . GLY A 1 97 ? -5.160 9.370 -14.382 1.00 85.62 97 GLY A C 1
ATOM 716 O O . GLY A 1 97 ? -4.179 9.527 -15.106 1.00 85.62 97 GLY A O 1
ATOM 717 N N . PHE A 1 98 ? -5.574 8.151 -14.012 1.00 87.25 98 PHE A N 1
ATOM 718 C CA . PHE A 1 98 ? -4.855 6.928 -14.380 1.00 87.25 98 PHE A CA 1
ATOM 719 C C . PHE A 1 98 ? -4.702 6.756 -15.897 1.00 87.25 98 PHE A C 1
ATOM 721 O O . PHE A 1 98 ? -3.620 6.413 -16.373 1.00 87.25 98 PHE A O 1
ATOM 728 N N . LEU A 1 99 ? -5.774 6.963 -16.670 1.00 89.81 99 LEU A N 1
ATOM 729 C CA . LEU A 1 99 ? -5.724 6.816 -18.127 1.00 89.81 99 LEU A CA 1
ATOM 730 C C . LEU A 1 99 ? -4.839 7.885 -18.776 1.00 89.81 99 LEU A C 1
ATOM 732 O O . LEU A 1 99 ? -4.101 7.566 -19.710 1.00 89.81 99 LEU A O 1
ATOM 736 N N . ALA A 1 100 ? -4.877 9.123 -18.274 1.00 88.38 100 ALA A N 1
ATOM 737 C CA . ALA A 1 100 ? -3.997 10.192 -18.738 1.00 88.38 100 ALA A CA 1
ATOM 738 C C . ALA A 1 100 ? -2.522 9.815 -18.526 1.00 88.38 100 ALA A C 1
ATOM 740 O O . ALA A 1 100 ? -1.743 9.809 -19.480 1.00 88.38 100 ALA A O 1
ATOM 741 N N . ASP A 1 101 ? -2.167 9.384 -17.315 1.00 84.81 101 ASP A N 1
ATOM 742 C CA . ASP A 1 101 ? -0.813 8.929 -16.991 1.00 84.81 101 ASP A CA 1
ATOM 743 C C . ASP A 1 101 ? -0.404 7.702 -17.819 1.00 84.81 101 ASP A C 1
ATOM 745 O O . ASP A 1 101 ? 0.735 7.607 -18.279 1.00 84.81 101 ASP A O 1
ATOM 749 N N . HIS A 1 102 ? -1.322 6.757 -18.044 1.00 86.38 102 HIS A N 1
ATOM 750 C CA . HIS A 1 102 ? -1.074 5.559 -18.849 1.00 86.38 102 HIS A CA 1
ATOM 751 C C . HIS A 1 102 ? -0.677 5.914 -20.289 1.00 86.38 102 HIS A C 1
ATOM 753 O O . HIS A 1 102 ? 0.297 5.367 -20.808 1.00 86.38 102 HIS A O 1
ATOM 759 N N . PHE A 1 103 ? -1.389 6.843 -20.934 1.00 88.94 103 PHE A N 1
ATOM 760 C CA . PHE A 1 103 ? -1.056 7.259 -22.298 1.00 88.94 103 PHE A CA 1
ATOM 761 C C . PHE A 1 103 ? 0.179 8.159 -22.370 1.00 88.94 103 PHE A C 1
ATOM 763 O O . PHE A 1 103 ? 0.967 8.005 -23.301 1.00 88.94 103 PHE A O 1
ATOM 770 N N . CYS A 1 104 ? 0.412 9.021 -21.376 1.00 84.94 104 CYS A N 1
ATOM 771 C CA . CYS A 1 104 ? 1.653 9.796 -21.277 1.00 84.94 104 CYS A CA 1
ATOM 772 C C . CYS A 1 104 ? 2.890 8.888 -21.162 1.00 84.94 104 CYS A C 1
ATOM 774 O O . CYS A 1 104 ? 3.897 9.112 -21.840 1.00 84.94 104 CYS A O 1
ATOM 776 N N . ASN A 1 105 ? 2.807 7.831 -20.348 1.00 83.44 105 ASN A N 1
ATOM 777 C CA . ASN A 1 105 ? 3.892 6.862 -20.205 1.00 83.44 105 ASN A CA 1
ATOM 778 C C . ASN A 1 105 ? 4.100 6.048 -21.487 1.00 83.44 105 ASN A C 1
ATOM 780 O O . ASN A 1 105 ? 5.237 5.931 -21.928 1.00 83.44 105 ASN A O 1
ATOM 784 N N . LEU A 1 106 ? 3.031 5.569 -22.134 1.00 83.75 106 LEU A N 1
ATOM 785 C CA . LEU A 1 106 ? 3.133 4.873 -23.425 1.00 83.75 106 LEU A CA 1
ATOM 786 C C . LEU A 1 106 ? 3.779 5.738 -24.516 1.00 83.75 106 LEU A C 1
ATOM 788 O O . LEU A 1 106 ? 4.638 5.255 -25.247 1.00 83.75 106 LEU A O 1
ATOM 792 N N . ALA A 1 107 ? 3.409 7.017 -24.609 1.00 80.88 107 ALA A N 1
ATOM 793 C CA . ALA A 1 107 ? 4.007 7.940 -25.575 1.00 80.88 107 ALA A CA 1
ATOM 794 C C . ALA A 1 107 ? 5.511 8.151 -25.321 1.00 80.88 107 ALA A C 1
ATOM 796 O O . ALA A 1 107 ? 6.292 8.295 -26.260 1.00 80.88 107 ALA A O 1
ATOM 797 N N . SER A 1 108 ? 5.928 8.103 -24.055 1.00 75.19 108 SER A N 1
ATOM 798 C CA . SER A 1 108 ? 7.336 8.218 -23.662 1.00 75.19 108 SER A CA 1
ATOM 799 C C . SER A 1 108 ? 8.161 6.958 -23.973 1.00 75.19 108 SER A C 1
ATOM 801 O O . SER A 1 108 ? 9.385 7.028 -24.006 1.00 75.19 108 SER A O 1
ATOM 803 N N . GLU A 1 109 ? 7.524 5.800 -24.188 1.00 66.44 109 GLU A N 1
ATOM 804 C CA . GLU A 1 109 ? 8.197 4.557 -24.602 1.00 66.44 109 GLU A CA 1
ATOM 805 C C . GLU A 1 109 ? 8.513 4.532 -26.104 1.00 66.44 109 GLU A C 1
ATOM 807 O O . GLU A 1 109 ? 9.427 3.826 -26.526 1.00 66.44 109 GLU A O 1
ATOM 812 N N . SER A 1 110 ? 7.774 5.307 -26.904 1.00 58.12 110 SER A N 1
ATOM 813 C CA . SER A 1 110 ? 7.881 5.332 -28.367 1.00 58.12 110 SER A CA 1
ATOM 814 C C . SER A 1 110 ? 8.941 6.284 -28.933 1.00 58.12 110 SER A C 1
ATOM 816 O O . SER A 1 110 ? 8.976 6.470 -30.146 1.00 58.12 110 SER A O 1
ATOM 818 N N . ASP A 1 111 ? 9.813 6.852 -28.095 1.00 45.59 111 ASP A N 1
ATOM 819 C CA . ASP A 1 111 ? 10.886 7.760 -28.523 1.00 45.59 111 ASP A CA 1
ATOM 820 C C . ASP A 1 111 ? 12.266 7.068 -28.411 1.00 45.59 111 ASP A C 1
ATOM 822 O O . ASP A 1 111 ? 12.982 7.228 -27.415 1.00 45.59 111 ASP A O 1
ATOM 826 N N . PRO A 1 112 ? 12.661 6.211 -29.377 1.00 43.62 112 PRO A N 1
ATOM 827 C CA . PRO A 1 112 ? 14.034 5.746 -29.465 1.00 43.62 112 PRO A CA 1
ATOM 828 C C . PRO A 1 112 ? 14.876 6.928 -29.942 1.00 43.62 112 PRO A C 1
ATOM 830 O O . PRO A 1 112 ? 14.768 7.348 -31.090 1.00 43.62 112 PRO A O 1
ATOM 833 N N . GLY A 1 113 ? 15.692 7.474 -29.042 1.00 50.50 113 GLY A N 1
ATOM 834 C CA . GLY A 1 113 ? 16.478 8.680 -29.271 1.00 50.50 113 GLY A CA 1
ATOM 835 C C . GLY A 1 113 ? 17.064 8.799 -30.680 1.00 50.50 113 GLY A C 1
ATOM 836 O O . GLY A 1 113 ? 18.019 8.113 -31.041 1.00 50.50 113 GLY A O 1
ATOM 837 N N . THR A 1 114 ? 16.559 9.766 -31.442 1.00 39.28 114 THR A N 1
ATOM 838 C CA . THR A 1 114 ? 17.331 10.426 -32.497 1.00 39.28 114 THR A CA 1
ATOM 839 C C . THR A 1 114 ? 18.420 11.266 -31.834 1.00 39.28 114 THR A C 1
ATOM 841 O O . THR A 1 114 ? 18.308 12.478 -31.662 1.00 39.28 114 THR A O 1
ATOM 844 N N . GLY A 1 115 ? 19.481 10.583 -31.409 1.00 46.66 115 GLY A N 1
ATOM 845 C CA . GLY A 1 115 ? 20.752 11.186 -31.049 1.00 46.66 115 GLY A CA 1
ATOM 846 C C . GLY A 1 115 ? 21.456 11.686 -32.304 1.00 46.66 115 GLY A C 1
ATOM 847 O O . GLY A 1 115 ? 22.209 10.954 -32.933 1.00 46.66 115 GLY A O 1
ATOM 848 N N . THR A 1 116 ? 21.227 12.949 -32.644 1.00 47.34 116 THR A N 1
ATOM 849 C CA . THR A 1 116 ? 22.160 13.757 -33.438 1.00 47.34 116 THR A CA 1
ATOM 850 C C . THR A 1 116 ? 22.191 15.143 -32.822 1.00 47.34 116 THR A C 1
ATOM 852 O O . THR A 1 116 ? 21.429 16.031 -33.191 1.00 47.34 116 THR A O 1
ATOM 855 N N . GLY A 1 117 ? 23.058 15.282 -31.828 1.00 36.75 117 GLY A N 1
ATOM 856 C CA . GLY A 1 117 ? 23.442 16.542 -31.214 1.00 36.75 117 GLY A CA 1
ATOM 857 C C . GLY A 1 117 ? 24.929 16.469 -30.912 1.00 36.75 117 GLY A C 1
ATOM 858 O O . GLY A 1 117 ? 25.322 16.304 -29.766 1.00 36.75 117 GLY A O 1
ATOM 859 N N . ASP A 1 118 ? 25.734 16.491 -31.972 1.00 47.38 118 ASP A N 1
ATOM 860 C CA . ASP A 1 118 ? 27.146 16.849 -31.896 1.00 47.38 118 ASP A CA 1
ATOM 861 C C . ASP A 1 118 ? 27.205 18.310 -31.419 1.00 47.38 118 ASP A C 1
ATOM 863 O O . ASP A 1 118 ? 26.702 19.204 -32.105 1.00 47.38 118 ASP A O 1
ATOM 867 N N . GLY A 1 119 ? 27.680 18.549 -30.193 1.00 43.78 119 GLY A N 1
ATOM 868 C CA . GLY A 1 119 ? 27.707 19.895 -29.620 1.00 43.78 119 GLY A CA 1
ATOM 869 C C . GLY A 1 119 ? 27.922 19.966 -28.107 1.00 43.78 119 GLY A C 1
ATOM 870 O O . GLY A 1 119 ? 26.964 19.981 -27.342 1.00 43.78 119 GLY A O 1
ATOM 871 N N . ASP A 1 120 ? 29.192 20.125 -27.735 1.00 39.16 120 ASP A N 1
ATOM 872 C CA . ASP A 1 120 ? 29.707 20.820 -26.543 1.00 39.16 120 ASP A CA 1
ATOM 873 C C . ASP A 1 120 ? 29.494 20.161 -25.158 1.00 39.16 120 ASP A C 1
ATOM 875 O O . ASP A 1 120 ? 28.575 20.454 -24.388 1.00 39.16 120 ASP A O 1
ATOM 879 N N . GLU A 1 121 ? 30.440 19.280 -24.810 1.00 51.72 121 GLU A N 1
ATOM 880 C CA . GLU A 1 121 ? 30.687 18.785 -23.454 1.00 51.72 121 GLU A CA 1
ATOM 881 C C . GLU A 1 121 ? 31.220 19.907 -22.552 1.00 51.72 121 GLU A C 1
ATOM 883 O O . GLU A 1 121 ? 32.420 20.107 -22.376 1.00 51.72 121 GLU A O 1
ATOM 888 N N . GLY A 1 122 ? 30.301 20.619 -21.912 1.00 47.78 122 GLY A N 1
ATOM 889 C CA . GLY A 1 122 ? 30.648 21.558 -20.858 1.00 47.78 122 GLY A CA 1
ATOM 890 C C . GLY A 1 122 ? 29.451 21.851 -19.973 1.00 47.78 122 GLY A C 1
ATOM 891 O O . GLY A 1 122 ? 28.693 22.775 -20.232 1.00 47.78 122 GLY A O 1
ATOM 892 N N . ASN A 1 123 ? 29.298 21.093 -18.883 1.00 49.78 123 ASN A N 1
ATOM 893 C CA . ASN A 1 123 ? 28.431 21.420 -17.737 1.00 49.78 123 ASN A CA 1
ATOM 894 C C . ASN A 1 123 ? 26.919 21.081 -17.823 1.00 49.78 123 ASN A C 1
ATOM 896 O O . ASN A 1 123 ? 26.222 21.253 -16.825 1.00 49.78 123 ASN A O 1
ATOM 900 N N . ASN A 1 124 ? 26.404 20.540 -18.938 1.00 48.56 124 ASN A N 1
ATOM 901 C CA . ASN A 1 124 ? 24.971 20.188 -19.092 1.00 48.56 124 ASN A CA 1
ATOM 902 C C . ASN A 1 124 ? 24.618 18.701 -18.832 1.00 48.56 124 ASN A C 1
ATOM 904 O O . ASN A 1 124 ? 23.443 18.347 -18.713 1.00 48.56 124 ASN A O 1
ATOM 908 N N . GLY A 1 125 ? 25.616 17.817 -18.706 1.00 52.44 125 GLY A N 1
ATOM 909 C CA . GLY A 1 125 ? 25.406 16.364 -18.574 1.00 52.44 125 GLY A CA 1
ATOM 910 C C . GLY A 1 125 ? 24.768 15.913 -17.250 1.00 52.44 125 GLY A C 1
ATOM 911 O O . GLY A 1 125 ? 24.039 14.925 -17.212 1.00 52.44 125 GLY A O 1
ATOM 912 N N . THR A 1 126 ? 24.972 16.654 -16.158 1.00 57.94 126 THR A N 1
ATOM 913 C CA . THR A 1 126 ? 24.424 16.323 -14.827 1.00 57.94 126 THR A CA 1
ATOM 914 C C . THR A 1 126 ? 22.931 16.627 -14.692 1.00 57.94 126 THR A C 1
ATOM 916 O O . THR A 1 126 ? 22.231 15.939 -13.947 1.00 57.94 126 THR A O 1
ATOM 919 N N . VAL A 1 127 ? 22.423 17.630 -15.413 1.00 61.31 127 VAL A N 1
ATOM 920 C CA . VAL A 1 127 ? 20.997 18.002 -15.398 1.00 61.31 127 VAL A CA 1
ATOM 921 C C . VAL A 1 127 ? 20.184 17.054 -16.279 1.00 61.31 127 VAL A C 1
ATOM 923 O O . VAL A 1 127 ? 19.140 16.569 -15.846 1.00 61.31 127 VAL A O 1
ATOM 926 N N . ALA A 1 128 ? 20.697 16.717 -17.467 1.00 63.38 128 ALA A N 1
ATOM 927 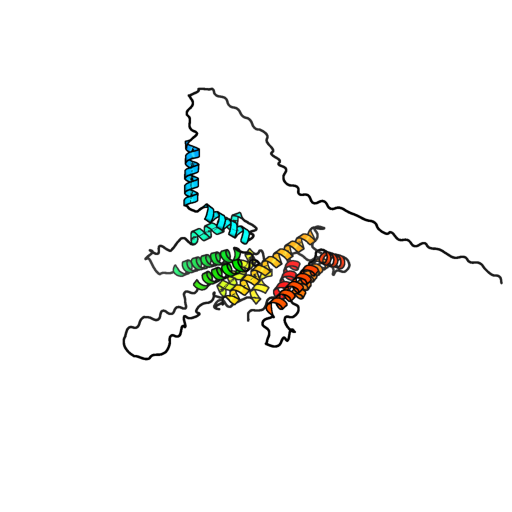C CA . ALA A 1 128 ? 20.079 15.730 -18.353 1.00 63.38 128 ALA A CA 1
ATOM 928 C C . ALA A 1 128 ? 20.028 14.331 -17.708 1.00 63.38 128 ALA A C 1
ATOM 930 O O . ALA A 1 128 ? 18.986 13.677 -17.743 1.00 63.38 128 ALA A O 1
ATOM 931 N N . GLY A 1 129 ? 21.107 13.917 -17.028 1.00 68.94 129 GLY A N 1
ATOM 932 C CA . GLY A 1 129 ? 21.150 12.650 -16.292 1.00 68.94 129 GLY A CA 1
ATOM 933 C C . GLY A 1 129 ? 20.114 12.571 -15.164 1.00 68.94 129 GLY A C 1
ATOM 934 O O . GLY A 1 129 ? 19.410 11.570 -15.049 1.00 68.94 129 GLY A O 1
ATOM 935 N N . ARG A 1 130 ? 19.940 13.648 -14.383 1.00 72.50 130 ARG A N 1
ATOM 936 C CA . ARG A 1 130 ? 18.912 13.716 -13.326 1.00 72.50 130 ARG A CA 1
ATOM 937 C C . ARG A 1 130 ? 17.483 13.715 -13.868 1.00 72.50 130 ARG A C 1
ATOM 939 O O . ARG A 1 130 ? 16.605 13.109 -13.258 1.00 72.50 130 ARG A O 1
ATOM 946 N N . ALA A 1 131 ? 17.236 14.378 -14.997 1.00 79.81 131 ALA A N 1
ATOM 947 C CA . ALA A 1 131 ? 15.922 14.370 -15.636 1.00 79.81 131 ALA A CA 1
ATOM 948 C C . ALA A 1 131 ? 15.554 12.964 -16.140 1.00 79.81 131 ALA A C 1
ATOM 950 O O . ALA A 1 131 ? 14.443 12.488 -15.900 1.00 79.81 131 ALA A O 1
ATOM 951 N N . GLN A 1 132 ? 16.510 12.271 -16.763 1.00 80.31 132 GLN A N 1
ATOM 952 C CA . GLN A 1 132 ? 16.336 10.895 -17.223 1.00 80.31 132 GLN A CA 1
ATOM 953 C C . GLN A 1 132 ? 16.145 9.914 -16.053 1.00 80.31 132 GLN A C 1
ATOM 955 O O . GLN A 1 132 ? 15.305 9.015 -16.129 1.00 80.31 132 GLN A O 1
ATOM 960 N N . GLU A 1 133 ? 16.877 10.105 -14.952 1.00 84.06 133 GLU A N 1
ATOM 961 C CA . GLU A 1 133 ? 16.722 9.329 -13.717 1.00 84.06 133 GLU A CA 1
ATOM 962 C C . GLU A 1 133 ? 15.322 9.488 -13.118 1.00 84.06 133 GLU A C 1
ATOM 964 O O . GLU A 1 133 ? 14.640 8.494 -12.854 1.00 84.06 133 GLU A O 1
ATOM 969 N N . GLN A 1 134 ? 14.841 10.727 -13.007 1.00 87.31 134 GLN A N 1
ATOM 970 C CA . GLN A 1 134 ? 13.495 11.007 -12.518 1.00 87.31 134 GLN A CA 1
ATOM 971 C C . GLN A 1 134 ? 12.408 10.426 -13.437 1.00 87.31 134 GLN A C 1
ATOM 973 O O . GLN A 1 134 ? 11.406 9.905 -12.946 1.00 87.31 134 GLN A O 1
ATOM 978 N N . GLN A 1 135 ? 12.594 10.467 -14.760 1.00 86.25 135 GLN A N 1
ATOM 979 C CA . GLN A 1 135 ? 11.652 9.872 -15.714 1.00 86.25 135 GLN A CA 1
ATOM 980 C C . GLN A 1 135 ? 11.559 8.349 -15.545 1.00 86.25 135 GLN A C 1
ATOM 982 O O . GLN A 1 135 ? 10.458 7.793 -15.520 1.00 86.25 135 GLN A O 1
ATOM 987 N N . ARG A 1 136 ? 12.696 7.664 -15.381 1.00 86.38 136 ARG A N 1
ATOM 988 C CA . ARG A 1 136 ? 12.724 6.215 -15.131 1.00 86.38 136 ARG A CA 1
ATOM 989 C C . ARG A 1 136 ? 12.099 5.856 -13.786 1.00 86.38 136 ARG A C 1
ATOM 991 O O . ARG A 1 136 ? 11.332 4.898 -13.730 1.00 86.38 136 ARG A O 1
ATOM 998 N N . LEU A 1 137 ? 12.355 6.643 -12.739 1.00 91.31 137 LEU A N 1
ATOM 999 C CA . LEU A 1 137 ? 11.694 6.482 -11.443 1.00 91.31 137 LEU A CA 1
ATOM 1000 C C . LEU A 1 137 ? 10.172 6.622 -11.566 1.00 91.31 137 LEU A C 1
ATOM 1002 O O . LEU A 1 137 ? 9.440 5.761 -11.083 1.00 91.31 137 LEU A O 1
ATOM 1006 N N . ASN A 1 138 ? 9.689 7.656 -12.259 1.00 90.38 138 ASN A N 1
ATOM 1007 C CA . ASN A 1 138 ? 8.256 7.854 -12.489 1.00 90.38 138 ASN A CA 1
ATOM 1008 C C . ASN A 1 138 ? 7.632 6.662 -13.233 1.00 90.38 138 ASN A C 1
ATOM 1010 O O . ASN A 1 138 ? 6.553 6.199 -12.864 1.00 90.38 138 ASN A O 1
ATOM 1014 N N . ARG A 1 139 ? 8.333 6.112 -14.231 1.00 89.62 139 ARG A N 1
ATOM 1015 C CA . ARG A 1 139 ? 7.886 4.921 -14.966 1.00 89.62 139 ARG A CA 1
ATOM 1016 C C . ARG A 1 139 ? 7.873 3.671 -14.085 1.00 89.62 139 ARG A C 1
ATOM 1018 O O . ARG A 1 139 ? 6.911 2.905 -14.122 1.00 89.62 139 ARG A O 1
ATOM 1025 N N . ALA A 1 140 ? 8.902 3.471 -13.265 1.00 93.31 140 ALA A N 1
ATOM 1026 C CA . ALA A 1 140 ? 8.950 2.372 -12.307 1.00 93.31 140 ALA A CA 1
ATOM 1027 C C . ALA A 1 140 ? 7.781 2.457 -11.314 1.00 93.31 140 ALA A C 1
ATOM 1029 O O . ALA A 1 140 ? 7.051 1.481 -11.147 1.00 93.31 140 ALA A O 1
ATOM 1030 N N . LEU A 1 141 ? 7.539 3.634 -10.729 1.00 91.88 141 LEU A N 1
ATOM 1031 C CA . LEU A 1 141 ? 6.398 3.883 -9.844 1.00 91.88 141 LEU A CA 1
ATOM 1032 C C . LEU A 1 141 ? 5.065 3.607 -10.542 1.00 91.88 141 LEU A C 1
ATOM 1034 O O . LEU A 1 141 ? 4.200 2.957 -9.962 1.00 91.88 141 LEU A O 1
ATOM 1038 N N . TRP A 1 142 ? 4.913 4.021 -11.800 1.00 89.50 142 TRP A N 1
ATOM 1039 C CA . TRP A 1 142 ? 3.719 3.711 -12.580 1.00 89.50 142 TRP A CA 1
ATOM 1040 C C . TRP A 1 142 ? 3.485 2.202 -12.700 1.00 89.50 142 TRP A C 1
ATOM 1042 O O . TRP A 1 142 ? 2.388 1.742 -12.382 1.00 89.50 142 TRP A O 1
ATOM 1052 N N . HIS A 1 143 ? 4.509 1.413 -13.053 1.00 90.19 143 HIS A N 1
ATOM 1053 C CA . HIS A 1 143 ? 4.392 -0.050 -13.085 1.00 90.19 143 HIS A CA 1
ATOM 1054 C C . HIS A 1 143 ? 3.938 -0.610 -11.736 1.00 90.19 143 HIS A C 1
ATOM 1056 O O . HIS A 1 143 ? 3.026 -1.436 -11.693 1.00 90.19 143 HIS A O 1
ATOM 1062 N N . LEU A 1 144 ? 4.513 -0.130 -10.630 1.00 91.88 144 LEU A N 1
ATOM 1063 C CA . LEU A 1 144 ? 4.143 -0.576 -9.284 1.00 91.88 144 LEU A CA 1
ATOM 1064 C C . LEU A 1 144 ? 2.676 -0.293 -8.930 1.00 91.88 144 LEU A C 1
ATOM 1066 O O . LEU A 1 144 ? 2.102 -1.024 -8.123 1.00 91.88 144 LEU A O 1
ATOM 1070 N N . ARG A 1 145 ? 2.052 0.707 -9.561 1.00 87.44 145 ARG A N 1
ATOM 1071 C CA . ARG A 1 145 ? 0.635 1.055 -9.369 1.00 87.44 145 ARG A CA 1
ATOM 1072 C C . ARG A 1 145 ? -0.324 0.308 -10.297 1.00 87.44 145 ARG A C 1
ATOM 1074 O O . ARG A 1 145 ? -1.523 0.318 -10.047 1.00 87.44 145 ARG A O 1
ATOM 1081 N N . LEU A 1 146 ? 0.161 -0.363 -11.345 1.00 83.75 146 LEU A N 1
ATOM 1082 C CA . LEU A 1 146 ? -0.699 -1.031 -12.335 1.00 83.75 146 LEU A CA 1
ATOM 1083 C C . LEU A 1 146 ? -1.475 -2.241 -11.794 1.00 83.75 146 LEU A C 1
ATOM 1085 O O . LEU A 1 146 ? -2.375 -2.733 -12.468 1.00 83.75 146 LEU A O 1
ATOM 1089 N N . ALA A 1 147 ? -1.126 -2.760 -10.617 1.00 78.94 147 ALA A N 1
ATOM 1090 C CA . ALA A 1 147 ? -1.838 -3.880 -10.022 1.00 78.94 147 ALA A CA 1
ATOM 1091 C C . ALA A 1 147 ? -1.870 -3.771 -8.502 1.00 78.94 147 ALA A C 1
ATOM 1093 O O . ALA A 1 147 ? -0.858 -3.486 -7.862 1.00 78.94 147 ALA A O 1
ATOM 1094 N N . HIS A 1 148 ? -3.021 -4.100 -7.919 1.00 84.06 148 HIS A N 1
ATOM 1095 C CA . HIS A 1 148 ? -3.123 -4.272 -6.478 1.00 84.06 148 HIS A CA 1
ATOM 1096 C C . HIS A 1 148 ? -2.232 -5.436 -6.006 1.00 84.06 148 HIS A C 1
ATOM 1098 O O . HIS A 1 148 ? -2.161 -6.489 -6.645 1.00 84.06 148 HIS A O 1
ATOM 1104 N N . HIS A 1 149 ? -1.596 -5.284 -4.843 1.00 84.38 149 HIS A N 1
ATOM 1105 C CA . HIS A 1 149 ? -0.617 -6.238 -4.308 1.00 84.38 149 HIS A CA 1
ATOM 1106 C C . HIS A 1 149 ? -1.183 -7.660 -4.068 1.00 84.38 149 HIS A C 1
ATOM 1108 O O . HIS A 1 149 ? -0.433 -8.633 -3.972 1.00 84.38 149 HIS A O 1
ATOM 1114 N N . SER A 1 150 ? -2.512 -7.810 -3.997 1.00 81.25 150 SER A N 1
ATOM 1115 C CA . SER A 1 150 ? -3.192 -9.113 -3.900 1.00 81.25 150 SER A CA 1
ATOM 1116 C C . SER A 1 150 ? -3.167 -9.924 -5.204 1.00 81.25 150 SER A C 1
ATOM 1118 O O . SER A 1 150 ? -3.289 -11.151 -5.162 1.00 81.25 150 SER A O 1
ATOM 1120 N N . HIS A 1 151 ? -2.985 -9.283 -6.363 1.00 81.62 151 HIS A N 1
ATOM 1121 C CA . HIS A 1 151 ? -2.897 -9.946 -7.666 1.00 81.62 151 HIS A CA 1
ATOM 1122 C C . HIS A 1 151 ? -1.475 -10.472 -7.890 1.00 81.62 151 HIS A C 1
ATOM 1124 O O . HIS A 1 151 ? -0.688 -9.885 -8.628 1.00 81.62 151 HIS A O 1
ATOM 1130 N N . ARG A 1 152 ? -1.132 -11.585 -7.223 1.00 80.00 152 ARG A N 1
ATOM 1131 C CA . ARG A 1 152 ? 0.252 -12.091 -7.103 1.00 80.00 152 ARG A CA 1
ATOM 1132 C C . ARG A 1 152 ? 1.051 -12.108 -8.410 1.00 80.00 152 ARG A C 1
ATOM 1134 O O . ARG A 1 152 ? 2.213 -11.719 -8.380 1.00 80.00 152 ARG A O 1
ATOM 1141 N N . SER A 1 153 ? 0.470 -12.566 -9.519 1.00 83.94 153 SER A N 1
ATOM 1142 C CA . SER A 1 153 ? 1.164 -12.646 -10.812 1.00 83.94 153 SER A CA 1
ATOM 1143 C C . SER A 1 153 ? 1.408 -11.264 -11.422 1.00 83.94 153 SER A C 1
ATOM 1145 O O . SER A 1 153 ? 2.557 -10.908 -11.670 1.00 83.94 153 SER A O 1
ATOM 1147 N N . ALA A 1 154 ? 0.350 -10.468 -11.602 1.00 84.25 154 ALA A N 1
ATOM 1148 C CA . ALA A 1 154 ? 0.432 -9.127 -12.179 1.00 84.25 154 ALA A CA 1
ATOM 1149 C C . ALA A 1 154 ? 1.345 -8.212 -11.350 1.00 84.25 154 ALA A C 1
ATOM 1151 O O . ALA A 1 154 ? 2.267 -7.604 -11.887 1.00 84.25 154 ALA A O 1
ATOM 1152 N N . PHE A 1 155 ? 1.166 -8.199 -10.026 1.00 88.94 155 PHE A N 1
ATOM 1153 C CA . PHE A 1 155 ? 2.011 -7.428 -9.121 1.00 88.94 155 PHE A CA 1
ATOM 1154 C C . PHE A 1 155 ? 3.477 -7.869 -9.193 1.00 88.94 155 PHE A C 1
ATOM 1156 O O . PHE A 1 155 ? 4.361 -7.031 -9.316 1.00 88.94 155 PHE A O 1
ATOM 1163 N N . SER A 1 156 ? 3.764 -9.177 -9.178 1.00 89.88 156 SER A N 1
ATOM 1164 C CA . SER A 1 156 ? 5.153 -9.652 -9.246 1.00 89.88 156 SER A CA 1
ATOM 1165 C C . SER A 1 156 ? 5.831 -9.303 -10.573 1.00 89.88 156 SER A C 1
ATOM 1167 O O . SER A 1 156 ? 7.008 -8.941 -10.565 1.00 89.88 156 SER A O 1
ATOM 1169 N N . ASN A 1 157 ? 5.100 -9.375 -11.690 1.00 91.38 157 ASN A N 1
ATOM 1170 C CA . ASN A 1 157 ? 5.604 -8.975 -13.003 1.00 91.38 157 ASN A CA 1
ATOM 1171 C C . ASN A 1 157 ? 5.898 -7.472 -13.039 1.00 91.38 157 ASN A C 1
ATOM 1173 O O . ASN A 1 157 ? 6.989 -7.067 -13.427 1.00 91.38 157 ASN A O 1
ATOM 1177 N N . ASN A 1 158 ? 4.970 -6.651 -12.551 1.00 92.62 158 ASN A N 1
ATOM 1178 C CA . ASN A 1 158 ? 5.141 -5.203 -12.487 1.00 92.62 158 ASN A CA 1
ATOM 1179 C C . ASN A 1 158 ? 6.320 -4.790 -11.593 1.00 92.62 158 ASN A C 1
ATOM 1181 O O . ASN A 1 158 ? 7.105 -3.925 -11.973 1.00 92.62 158 ASN A O 1
ATOM 1185 N N . VAL A 1 159 ? 6.496 -5.447 -10.442 1.00 94.25 159 VAL A N 1
ATOM 1186 C CA . VAL A 1 159 ? 7.650 -5.237 -9.551 1.00 94.25 159 VAL A CA 1
ATOM 1187 C C . VAL A 1 159 ? 8.960 -5.627 -10.233 1.00 94.25 159 VAL A C 1
ATOM 1189 O O . VAL A 1 159 ? 9.968 -4.953 -10.038 1.00 94.25 159 VAL A O 1
ATOM 1192 N N . ARG A 1 160 ? 8.968 -6.696 -11.042 1.00 94.38 160 ARG A N 1
ATOM 1193 C CA . ARG A 1 160 ? 10.147 -7.090 -11.828 1.00 94.38 160 ARG A CA 1
ATOM 1194 C C . ARG A 1 160 ? 10.515 -6.015 -12.850 1.00 94.38 160 ARG A C 1
ATOM 1196 O O . ARG A 1 160 ? 11.666 -5.598 -12.857 1.00 94.38 160 ARG A O 1
ATOM 1203 N N . VAL A 1 161 ? 9.543 -5.527 -13.621 1.00 93.06 161 VAL A N 1
ATOM 1204 C CA . VAL A 1 161 ? 9.763 -4.459 -14.610 1.00 93.06 161 VAL A CA 1
ATOM 1205 C C . VAL A 1 161 ? 10.261 -3.177 -13.940 1.00 93.06 161 VAL A C 1
ATOM 1207 O O . VAL A 1 161 ? 11.236 -2.588 -14.392 1.00 93.06 161 VAL A O 1
ATOM 1210 N N . ALA A 1 162 ? 9.643 -2.771 -12.827 1.00 95.12 162 ALA A N 1
ATOM 1211 C CA . ALA A 1 162 ? 10.084 -1.609 -12.060 1.00 95.12 162 ALA A CA 1
ATOM 1212 C C . ALA A 1 162 ? 11.529 -1.759 -11.559 1.00 95.12 162 ALA A C 1
ATOM 1214 O O . ALA A 1 162 ? 12.303 -0.810 -11.638 1.00 95.12 162 ALA A O 1
ATOM 1215 N N . TYR A 1 163 ? 11.909 -2.950 -11.087 1.00 94.88 163 TYR A N 1
ATOM 1216 C CA . TYR A 1 163 ? 13.285 -3.226 -10.682 1.00 94.88 163 TYR A CA 1
ATOM 1217 C C . TYR A 1 163 ? 14.262 -3.097 -11.849 1.00 94.88 163 TYR A C 1
ATOM 1219 O O . TYR A 1 163 ? 15.291 -2.455 -11.691 1.00 94.88 163 TYR A O 1
ATOM 1227 N N . ASP A 1 164 ? 13.948 -3.675 -13.011 1.00 92.62 164 ASP A N 1
ATOM 1228 C CA . ASP A 1 164 ? 14.830 -3.613 -14.184 1.00 92.62 164 ASP A CA 1
ATOM 1229 C C . ASP A 1 164 ? 15.038 -2.164 -14.654 1.00 92.62 164 ASP A C 1
ATOM 1231 O O . ASP A 1 164 ? 16.179 -1.732 -14.810 1.00 92.62 164 ASP A O 1
ATOM 1235 N N . LEU A 1 165 ? 13.962 -1.370 -14.734 1.00 92.00 165 LEU A N 1
ATOM 1236 C CA . LEU A 1 165 ? 14.031 0.061 -15.062 1.00 92.00 165 LEU A CA 1
ATOM 1237 C C . LEU A 1 165 ? 14.933 0.851 -14.104 1.00 92.00 165 LEU A C 1
ATOM 1239 O O . LEU A 1 165 ? 15.642 1.768 -14.526 1.00 92.00 165 LEU A O 1
ATOM 1243 N N . LEU A 1 166 ? 14.888 0.510 -12.813 1.00 92.19 166 LEU A N 1
ATOM 1244 C CA . LEU A 1 166 ? 15.692 1.164 -11.786 1.00 92.19 166 LEU A CA 1
ATOM 1245 C C . LEU A 1 166 ? 17.124 0.624 -11.716 1.00 92.19 166 LEU A C 1
ATOM 1247 O O . LEU A 1 166 ? 18.024 1.329 -11.271 1.00 92.19 166 LEU A O 1
ATOM 1251 N N . ASN A 1 167 ? 17.353 -0.616 -12.138 1.00 89.50 167 ASN A N 1
ATOM 1252 C CA . ASN A 1 167 ? 18.675 -1.226 -12.127 1.00 89.50 167 ASN A CA 1
ATOM 1253 C C . ASN A 1 167 ? 19.561 -0.691 -13.262 1.00 89.50 167 ASN A C 1
ATOM 1255 O O . ASN A 1 167 ? 20.761 -0.477 -13.096 1.00 89.50 167 ASN A O 1
ATOM 1259 N N . GLU A 1 168 ? 18.947 -0.370 -14.401 1.00 79.06 168 GLU A N 1
ATOM 1260 C CA . GLU A 1 168 ? 19.603 0.283 -15.538 1.00 79.06 168 GLU A CA 1
ATOM 1261 C C . GLU A 1 168 ? 20.097 1.717 -15.234 1.00 79.06 168 GLU A C 1
ATOM 1263 O O . GLU A 1 168 ? 20.722 2.346 -16.091 1.00 79.06 168 GLU A O 1
ATOM 1268 N N . LEU A 1 169 ? 19.832 2.256 -14.033 1.00 65.50 169 LEU A N 1
ATOM 1269 C CA . LEU A 1 169 ? 20.324 3.551 -13.527 1.00 65.50 169 LEU A CA 1
ATOM 1270 C C . LEU A 1 169 ? 21.730 3.484 -12.911 1.00 65.50 169 LEU A C 1
ATOM 1272 O O . LEU A 1 169 ? 22.143 4.428 -12.242 1.00 65.50 169 LEU A O 1
ATOM 1276 N N . SER A 1 170 ? 22.482 2.404 -13.137 1.00 56.81 170 SER A N 1
ATOM 1277 C CA . SER A 1 170 ? 23.892 2.298 -12.738 1.00 56.81 170 SER A CA 1
ATOM 1278 C C . SER A 1 170 ? 24.837 2.391 -13.949 1.00 56.81 170 SER A C 1
ATOM 1280 O O . SER A 1 170 ? 25.290 1.356 -14.436 1.00 56.81 170 SER A O 1
ATOM 1282 N N . PRO A 1 171 ? 25.204 3.591 -14.454 1.00 51.47 171 PRO A N 1
ATOM 1283 C CA . PRO A 1 171 ? 26.130 3.714 -15.581 1.00 51.47 171 PRO A CA 1
ATOM 1284 C C . PRO A 1 171 ? 27.617 3.667 -15.186 1.00 51.47 171 PRO A C 1
ATOM 1286 O O . PRO A 1 171 ? 28.462 3.763 -16.064 1.00 51.47 171 PRO A O 1
ATOM 1289 N N . LEU A 1 172 ? 27.980 3.560 -13.899 1.00 46.28 172 LEU A N 1
ATOM 1290 C CA . LEU A 1 172 ? 29.330 3.945 -13.436 1.00 46.28 172 LEU A CA 1
ATOM 1291 C C . LEU A 1 172 ? 30.260 2.823 -12.946 1.00 46.28 172 LEU A C 1
ATOM 1293 O O . LEU A 1 172 ? 31.315 3.125 -12.399 1.00 46.28 172 LEU A O 1
ATOM 1297 N N . LEU A 1 173 ? 29.939 1.545 -13.165 1.00 46.22 173 LEU A N 1
ATOM 1298 C CA . LEU A 1 173 ? 30.871 0.441 -12.858 1.00 46.22 173 LEU A CA 1
ATOM 1299 C C . LEU A 1 173 ? 31.051 -0.564 -13.999 1.00 46.22 173 LEU A C 1
ATOM 1301 O O . LEU A 1 173 ? 31.473 -1.695 -13.774 1.00 46.22 173 LEU A O 1
ATOM 1305 N N . ARG A 1 174 ? 30.799 -0.161 -15.247 1.00 43.53 174 ARG A N 1
ATOM 1306 C CA . ARG A 1 174 ? 31.421 -0.853 -16.379 1.00 43.53 174 ARG A CA 1
ATOM 1307 C C . ARG A 1 174 ? 32.740 -0.161 -16.658 1.00 43.53 174 ARG A C 1
ATOM 1309 O O . ARG A 1 174 ? 32.806 0.747 -17.478 1.00 43.53 174 ARG A O 1
ATOM 1316 N N . VAL A 1 175 ? 33.766 -0.563 -15.908 1.00 40.22 175 VAL A N 1
ATOM 1317 C CA . VAL A 1 175 ? 35.153 -0.331 -16.308 1.00 40.22 175 VAL A CA 1
ATOM 1318 C C . VAL A 1 175 ? 35.269 -0.877 -17.726 1.00 40.22 175 VAL A C 1
ATOM 1320 O O . VAL A 1 175 ? 35.157 -2.076 -17.967 1.00 40.22 175 VAL A O 1
ATOM 1323 N N . THR A 1 176 ? 35.370 0.042 -18.675 1.00 39.56 176 THR A N 1
ATOM 1324 C CA . THR A 1 176 ? 35.870 -0.223 -20.011 1.00 39.56 176 THR A CA 1
ATOM 1325 C C . THR A 1 176 ? 37.315 -0.660 -19.844 1.00 39.56 176 THR A C 1
ATOM 1327 O O . THR A 1 176 ? 38.193 0.186 -19.675 1.00 39.56 176 THR A O 1
ATOM 1330 N N . ASP A 1 177 ? 37.566 -1.964 -19.860 1.00 39.59 177 ASP A N 1
ATOM 1331 C CA . ASP A 1 177 ? 38.904 -2.437 -20.179 1.00 39.59 177 ASP A CA 1
ATOM 1332 C C . ASP A 1 177 ? 39.192 -2.020 -21.635 1.00 39.59 177 ASP A C 1
ATOM 1334 O O . ASP A 1 177 ? 38.394 -2.325 -22.531 1.00 39.59 177 ASP A O 1
ATOM 1338 N N . PRO A 1 178 ? 40.267 -1.258 -21.903 1.00 47.59 178 PRO A N 1
ATOM 1339 C CA . PRO A 1 178 ? 40.641 -0.919 -23.269 1.00 47.59 178 PRO A CA 1
ATOM 1340 C C . PRO A 1 178 ? 41.107 -2.182 -24.017 1.00 47.59 178 PRO A C 1
ATOM 1342 O O . PRO A 1 178 ? 41.720 -3.062 -23.408 1.00 47.59 178 PRO A O 1
ATOM 1345 N N . PRO A 1 179 ? 40.885 -2.288 -25.342 1.00 47.22 179 PRO A N 1
ATOM 1346 C CA . PRO A 1 179 ? 41.392 -3.408 -26.118 1.00 47.22 179 PRO A CA 1
ATOM 1347 C C . PRO A 1 179 ? 42.897 -3.219 -26.323 1.00 47.22 179 PRO A C 1
ATOM 1349 O O . PRO A 1 179 ? 43.334 -2.494 -27.216 1.00 47.22 179 PRO A O 1
ATOM 1352 N N . THR A 1 180 ? 43.714 -3.867 -25.498 1.00 44.28 180 THR A N 1
ATOM 1353 C CA . THR A 1 180 ? 45.130 -4.052 -25.820 1.00 44.28 180 THR A CA 1
ATOM 1354 C C . THR A 1 180 ? 45.250 -5.234 -26.774 1.00 44.28 180 THR A C 1
ATOM 1356 O O . THR A 1 180 ? 45.241 -6.391 -26.356 1.00 44.28 180 THR A O 1
ATOM 1359 N N . ASN A 1 181 ? 45.346 -4.931 -28.069 1.00 48.72 181 ASN A N 1
ATOM 1360 C CA . ASN A 1 181 ? 46.030 -5.810 -29.010 1.00 48.72 181 ASN A CA 1
ATOM 1361 C C . ASN A 1 181 ? 47.475 -5.977 -28.525 1.00 48.72 181 ASN A C 1
ATOM 1363 O O . ASN A 1 181 ? 48.174 -4.978 -28.378 1.00 48.72 181 ASN A O 1
ATOM 1367 N N . ASP A 1 182 ? 47.887 -7.207 -28.218 1.00 43.22 182 ASP A N 1
ATOM 1368 C CA . ASP A 1 182 ? 48.984 -7.876 -28.930 1.00 43.22 182 ASP A CA 1
ATOM 1369 C C . ASP A 1 182 ? 49.317 -9.250 -28.302 1.00 43.22 182 ASP A C 1
ATOM 1371 O O . ASP A 1 182 ? 49.805 -9.358 -27.184 1.00 43.22 182 ASP A O 1
ATOM 1375 N N . THR A 1 183 ? 49.044 -10.281 -29.109 1.00 50.59 183 THR A N 1
ATOM 1376 C CA . THR A 1 183 ? 49.784 -11.539 -29.359 1.00 50.59 183 THR A CA 1
ATOM 1377 C C . THR A 1 183 ? 50.190 -12.516 -28.232 1.00 50.59 183 THR A C 1
ATOM 1379 O O . THR A 1 183 ? 50.999 -12.225 -27.360 1.00 50.59 183 THR A O 1
ATOM 1382 N N . ASP A 1 184 ? 49.726 -13.760 -28.434 1.00 46.62 184 ASP A N 1
ATOM 1383 C CA . ASP A 1 184 ? 50.308 -15.064 -28.074 1.00 46.62 184 ASP A CA 1
ATOM 1384 C C . ASP A 1 184 ? 50.529 -15.439 -26.597 1.00 46.62 184 ASP A C 1
ATOM 1386 O O . ASP A 1 184 ? 51.592 -15.195 -26.035 1.00 46.62 184 ASP A O 1
ATOM 1390 N N . GLN A 1 185 ? 49.623 -16.259 -26.038 1.00 42.09 185 GLN A N 1
ATOM 1391 C CA . GLN A 1 185 ? 49.985 -17.628 -25.620 1.00 42.09 185 GLN A CA 1
ATOM 1392 C C . GLN A 1 185 ? 48.807 -18.484 -25.130 1.00 42.09 185 GLN A C 1
ATOM 1394 O O . GLN A 1 185 ? 47.883 -18.051 -24.450 1.00 42.09 185 GLN A O 1
ATOM 1399 N N . VAL A 1 186 ? 48.909 -19.756 -25.504 1.00 48.91 186 VAL A N 1
ATOM 1400 C CA . VAL A 1 186 ? 48.021 -20.892 -25.267 1.00 48.91 186 VAL A CA 1
ATOM 1401 C C . VAL A 1 186 ? 47.989 -21.284 -23.789 1.00 48.91 186 VAL A C 1
ATOM 1403 O O . VAL A 1 186 ? 49.012 -21.715 -23.279 1.00 48.91 186 VAL A O 1
ATOM 1406 N N . HIS A 1 187 ? 46.813 -21.280 -23.148 1.00 40.22 187 HIS A N 1
ATOM 1407 C CA . HIS A 1 187 ? 46.466 -22.244 -22.094 1.00 40.22 187 HIS A CA 1
ATOM 1408 C C . HIS A 1 187 ? 44.946 -22.441 -21.995 1.00 40.22 187 HIS A C 1
ATOM 1410 O O . HIS A 1 187 ? 44.176 -21.506 -21.801 1.00 40.22 187 HIS A O 1
ATOM 1416 N N . ALA A 1 188 ? 44.527 -23.698 -22.137 1.00 46.69 188 ALA A N 1
ATOM 1417 C CA . ALA A 1 188 ? 43.158 -24.152 -21.964 1.00 46.69 188 ALA A CA 1
ATOM 1418 C C . ALA A 1 188 ? 42.757 -24.160 -20.479 1.00 46.69 188 ALA A C 1
ATOM 1420 O O . ALA A 1 188 ? 43.402 -24.837 -19.679 1.00 46.69 188 ALA A O 1
ATOM 1421 N N . ALA A 1 189 ? 41.656 -23.484 -20.137 1.00 34.38 189 ALA A N 1
ATOM 1422 C CA . ALA A 1 189 ? 40.847 -23.763 -18.950 1.00 34.38 189 ALA A CA 1
ATOM 1423 C C . ALA A 1 189 ? 39.438 -23.157 -19.107 1.00 34.38 189 ALA A C 1
ATOM 1425 O O . ALA A 1 189 ? 39.296 -21.944 -19.146 1.00 34.38 189 ALA A O 1
ATOM 1426 N N . SER A 1 190 ? 38.444 -24.047 -19.202 1.00 38.84 190 SER A N 1
ATOM 1427 C CA . SER A 1 190 ? 36.996 -23.945 -18.930 1.00 38.84 190 SER A CA 1
ATOM 1428 C C . SER A 1 190 ? 36.198 -22.655 -19.221 1.00 38.84 190 SER A C 1
ATOM 1430 O O . SER A 1 190 ? 36.574 -21.573 -18.779 1.00 38.84 190 SER A O 1
ATOM 1432 N N . PRO A 1 191 ? 34.978 -22.772 -19.790 1.00 42.91 191 PRO A N 1
ATOM 1433 C CA . PRO A 1 191 ? 34.034 -21.665 -19.832 1.00 42.91 191 PRO A CA 1
ATOM 1434 C C . PRO A 1 191 ? 33.475 -21.456 -18.420 1.00 42.91 191 PRO A C 1
ATOM 1436 O O . PRO A 1 191 ? 32.584 -22.176 -17.972 1.00 42.91 191 PRO A O 1
ATOM 1439 N N . ARG A 1 192 ? 34.043 -20.506 -17.674 1.00 37.09 192 ARG A N 1
ATOM 1440 C CA . ARG A 1 192 ? 33.342 -19.915 -16.536 1.00 37.09 192 ARG A CA 1
ATOM 1441 C C . ARG A 1 192 ? 32.463 -18.799 -17.075 1.00 37.09 192 ARG A C 1
ATOM 1443 O O . ARG A 1 192 ? 32.937 -17.701 -17.348 1.00 37.09 192 ARG A O 1
ATOM 1450 N N . ASP A 1 193 ? 31.188 -19.132 -17.221 1.00 40.22 193 ASP A N 1
ATOM 1451 C CA . ASP A 1 193 ? 30.089 -18.190 -17.064 1.00 40.22 193 ASP A CA 1
ATOM 1452 C C . ASP A 1 193 ? 30.281 -17.421 -15.750 1.00 40.22 193 ASP A C 1
ATOM 1454 O O . ASP A 1 193 ? 29.926 -17.894 -14.678 1.00 40.22 193 ASP A O 1
ATOM 1458 N N . GLU A 1 194 ? 30.868 -16.237 -15.829 1.00 40.88 194 GLU A N 1
ATOM 1459 C CA . GLU A 1 194 ? 30.750 -15.191 -14.812 1.00 40.88 194 GLU A CA 1
ATOM 1460 C C . GLU A 1 194 ? 30.417 -13.902 -15.570 1.00 40.88 194 GLU A C 1
ATOM 1462 O O . GLU A 1 194 ? 31.162 -12.923 -15.597 1.00 40.88 194 GLU A O 1
ATOM 1467 N N . ALA A 1 195 ? 29.270 -13.926 -16.259 1.00 38.78 195 ALA A N 1
ATOM 1468 C CA . ALA A 1 195 ? 28.535 -12.708 -16.547 1.00 38.78 195 ALA A CA 1
ATOM 1469 C C . ALA A 1 195 ? 28.197 -12.088 -15.187 1.00 38.78 195 ALA A C 1
ATOM 1471 O O . ALA A 1 195 ? 27.287 -12.548 -14.499 1.00 38.78 195 ALA A O 1
ATOM 1472 N N . GLY A 1 196 ? 29.010 -11.119 -14.767 1.00 38.00 196 GLY A N 1
ATOM 1473 C CA . GLY A 1 196 ? 28.926 -10.515 -13.448 1.00 38.00 196 GLY A CA 1
ATOM 1474 C C . GLY A 1 196 ? 27.491 -10.134 -13.088 1.00 38.00 196 GLY A C 1
ATOM 1475 O O . GLY A 1 196 ? 26.863 -9.314 -13.761 1.00 38.00 196 GLY A O 1
ATOM 1476 N N . TYR A 1 197 ? 26.996 -10.715 -11.994 1.00 46.69 197 TYR A N 1
ATOM 1477 C CA . TYR A 1 197 ? 25.909 -10.167 -11.189 1.00 46.69 197 TYR A CA 1
ATOM 1478 C C . TYR A 1 197 ? 26.340 -8.768 -10.723 1.00 46.69 197 TYR A C 1
ATOM 1480 O O . TYR A 1 197 ? 26.951 -8.609 -9.671 1.00 46.69 197 TYR A O 1
ATOM 1488 N N . GLY A 1 198 ? 26.124 -7.756 -11.559 1.00 51.59 198 GLY A N 1
ATOM 1489 C CA . GLY A 1 198 ? 26.780 -6.459 -11.419 1.00 51.59 198 GLY A CA 1
ATOM 1490 C C . GLY A 1 198 ? 25.802 -5.304 -11.507 1.00 51.59 198 GLY A C 1
ATOM 1491 O O . GLY A 1 198 ? 25.768 -4.601 -12.512 1.00 51.59 198 GLY A O 1
ATOM 1492 N N . GLY A 1 199 ? 25.031 -5.123 -10.440 1.00 70.38 199 GLY A N 1
ATOM 1493 C CA . GLY A 1 199 ? 24.190 -3.956 -10.200 1.00 70.38 199 GLY A CA 1
ATOM 1494 C C . GLY A 1 199 ? 22.845 -4.392 -9.652 1.00 70.38 199 GLY A C 1
ATOM 1495 O O . GLY A 1 199 ? 22.093 -5.067 -10.348 1.00 70.38 199 GLY A O 1
ATOM 1496 N N . GLY A 1 200 ? 22.584 -4.074 -8.389 1.00 85.88 200 GLY A N 1
ATOM 1497 C CA . GLY A 1 200 ? 21.229 -3.982 -7.863 1.00 85.88 200 GLY A CA 1
ATOM 1498 C C . GLY A 1 200 ? 20.755 -2.534 -7.943 1.00 85.88 200 GLY A C 1
ATOM 1499 O O . GLY A 1 200 ? 21.548 -1.628 -8.214 1.00 85.88 200 GLY A O 1
ATOM 1500 N N . VAL A 1 201 ? 19.477 -2.294 -7.657 1.00 92.06 201 VAL A N 1
ATOM 1501 C CA . VAL A 1 201 ? 18.941 -0.929 -7.598 1.00 92.06 201 VAL A CA 1
ATOM 1502 C C . VAL A 1 201 ? 19.710 -0.140 -6.544 1.00 92.06 201 VAL A C 1
ATOM 1504 O O . VAL A 1 201 ? 19.872 -0.601 -5.419 1.00 92.06 201 VAL A O 1
ATOM 1507 N N . ARG A 1 202 ? 20.180 1.059 -6.885 1.00 92.12 202 ARG A N 1
ATOM 1508 C CA . ARG A 1 202 ? 20.904 1.911 -5.938 1.00 92.12 202 ARG A CA 1
ATOM 1509 C C . ARG A 1 202 ? 20.026 2.221 -4.716 1.00 92.12 202 ARG A C 1
ATOM 1511 O O . ARG A 1 202 ? 18.875 2.627 -4.871 1.00 92.12 202 ARG A O 1
ATOM 1518 N N . GLY A 1 203 ? 20.565 2.085 -3.505 1.00 93.25 203 GLY A N 1
ATOM 1519 C CA . GLY A 1 203 ? 19.796 2.213 -2.262 1.00 93.25 203 GLY A CA 1
ATOM 1520 C C . GLY A 1 203 ? 19.110 3.569 -2.078 1.00 93.25 203 GLY A C 1
ATOM 1521 O O . GLY A 1 203 ? 18.009 3.620 -1.528 1.00 93.25 203 GLY A O 1
ATOM 1522 N N . GLY A 1 204 ? 19.678 4.643 -2.640 1.00 92.50 204 GLY A N 1
ATOM 1523 C CA . GLY A 1 204 ? 19.031 5.960 -2.685 1.00 92.50 204 GLY A CA 1
ATOM 1524 C C . GLY A 1 204 ? 17.744 5.956 -3.522 1.00 92.50 204 GLY A C 1
ATOM 1525 O O . GLY A 1 204 ? 16.702 6.417 -3.059 1.00 92.50 204 GLY A O 1
ATOM 1526 N N . LEU A 1 205 ? 17.777 5.342 -4.712 1.00 93.69 205 LEU A N 1
ATOM 1527 C CA . LEU A 1 205 ? 16.605 5.182 -5.585 1.00 93.69 205 LEU A CA 1
ATOM 1528 C C . LEU A 1 205 ? 15.565 4.241 -4.983 1.00 93.69 205 LEU A C 1
ATOM 1530 O O . LEU A 1 205 ? 14.366 4.499 -5.075 1.00 93.69 205 LEU A O 1
ATOM 1534 N N . TYR A 1 206 ? 16.008 3.164 -4.337 1.00 95.50 206 TYR A N 1
ATOM 1535 C CA . TYR A 1 206 ? 15.120 2.272 -3.600 1.00 95.50 206 TYR A CA 1
ATOM 1536 C C . TYR A 1 206 ? 14.409 3.011 -2.457 1.00 95.50 206 TYR A C 1
ATOM 1538 O O . TYR A 1 206 ? 13.180 2.987 -2.395 1.00 95.50 206 TYR A O 1
ATOM 1546 N N . SER A 1 207 ? 15.150 3.739 -1.616 1.00 95.19 207 SER A N 1
ATOM 1547 C CA . SER A 1 207 ? 14.582 4.531 -0.516 1.00 95.19 207 SER A CA 1
ATOM 1548 C C . SER A 1 207 ? 13.597 5.588 -1.030 1.00 95.19 207 SER A C 1
ATOM 1550 O O . SER A 1 207 ? 12.499 5.722 -0.484 1.00 95.19 207 SER A O 1
ATOM 1552 N N . GLN A 1 208 ? 13.940 6.281 -2.122 1.00 95.75 208 GLN A N 1
ATOM 1553 C CA . GLN A 1 208 ? 13.055 7.242 -2.783 1.00 95.75 208 GLN A CA 1
ATOM 1554 C C . GLN A 1 208 ? 11.783 6.569 -3.320 1.00 95.75 208 GLN A C 1
ATOM 1556 O O . GLN A 1 208 ? 10.682 7.071 -3.104 1.00 95.75 208 GLN A O 1
ATOM 1561 N N . THR A 1 209 ? 11.912 5.400 -3.953 1.00 96.56 209 THR A N 1
ATOM 1562 C CA . THR A 1 209 ? 10.775 4.614 -4.456 1.00 96.56 209 THR A CA 1
ATOM 1563 C C . THR A 1 209 ? 9.817 4.256 -3.320 1.00 96.56 209 THR A C 1
ATOM 1565 O O . THR A 1 209 ? 8.612 4.476 -3.439 1.00 96.56 209 THR A O 1
ATOM 1568 N N . LEU A 1 210 ? 10.330 3.753 -2.191 1.00 96.69 210 LEU A N 1
ATOM 1569 C CA . LEU A 1 210 ? 9.498 3.410 -1.033 1.00 96.69 210 LEU A CA 1
ATOM 1570 C C . LEU A 1 210 ? 8.795 4.631 -0.430 1.00 96.69 210 LEU A C 1
ATOM 1572 O O . LEU A 1 210 ? 7.632 4.538 -0.027 1.00 96.69 210 LEU A O 1
ATOM 1576 N N . GLN A 1 211 ? 9.481 5.776 -0.381 1.00 96.50 211 GLN A N 1
ATOM 1577 C CA . GLN A 1 211 ? 8.899 7.029 0.086 1.00 96.50 211 GLN A CA 1
ATOM 1578 C C . GLN A 1 211 ? 7.737 7.472 -0.812 1.00 96.50 211 GLN A C 1
ATOM 1580 O O . GLN A 1 211 ? 6.662 7.769 -0.288 1.00 96.50 211 GLN A O 1
ATOM 1585 N N . CYS A 1 212 ? 7.926 7.446 -2.136 1.00 95.56 212 CYS A N 1
ATOM 1586 C CA . CYS A 1 212 ? 6.884 7.763 -3.115 1.00 95.56 212 CYS A CA 1
ATOM 1587 C C . CYS A 1 212 ? 5.669 6.834 -2.975 1.00 95.56 212 CYS A C 1
ATOM 1589 O O . CYS A 1 212 ? 4.542 7.316 -2.878 1.00 95.56 212 CYS A O 1
ATOM 1591 N N . LEU A 1 213 ? 5.885 5.519 -2.854 1.00 94.31 213 LEU A N 1
ATOM 1592 C CA . LEU A 1 213 ? 4.799 4.548 -2.662 1.00 94.31 213 LEU A CA 1
ATOM 1593 C C . LEU A 1 213 ? 3.973 4.822 -1.397 1.00 94.31 213 LEU A C 1
ATOM 1595 O O . LEU A 1 213 ? 2.752 4.664 -1.405 1.00 94.31 213 LEU A O 1
ATOM 1599 N N . CYS A 1 214 ? 4.620 5.234 -0.302 1.00 94.75 214 CYS A N 1
ATOM 1600 C CA . CYS A 1 214 ? 3.909 5.592 0.925 1.00 94.75 214 CYS A CA 1
ATOM 1601 C C . CYS A 1 214 ? 3.118 6.898 0.756 1.00 94.75 214 CYS A C 1
ATOM 1603 O O . CYS A 1 214 ? 1.946 6.948 1.127 1.00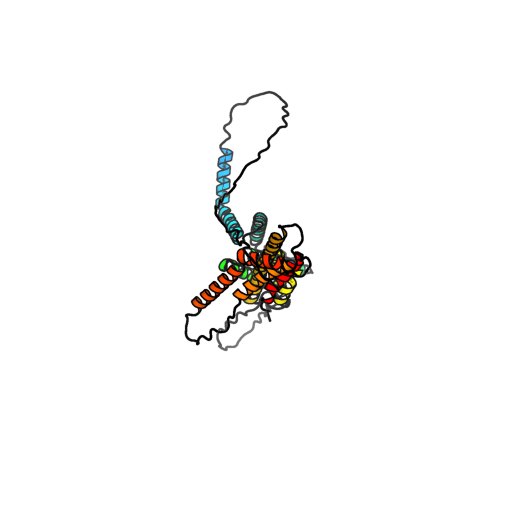 94.75 214 CYS A O 1
ATOM 1605 N N . SER A 1 215 ? 3.731 7.944 0.187 1.00 93.88 215 SER A N 1
ATOM 1606 C CA . SER A 1 215 ? 3.066 9.243 0.019 1.00 93.88 215 SER A CA 1
ATOM 1607 C C . SER A 1 215 ? 1.878 9.172 -0.936 1.00 93.88 215 SER A C 1
ATOM 1609 O O . SER A 1 215 ? 0.821 9.725 -0.653 1.00 93.88 215 SER A O 1
ATOM 1611 N N . GLU A 1 216 ? 2.030 8.457 -2.048 1.00 90.19 216 GLU A N 1
ATOM 1612 C CA . GLU A 1 216 ? 0.976 8.281 -3.055 1.00 90.19 216 GLU A CA 1
ATOM 1613 C C . GLU A 1 216 ? -0.116 7.331 -2.571 1.00 90.19 216 GLU A C 1
ATOM 1615 O O . GLU A 1 216 ? -1.276 7.474 -2.944 1.00 90.19 216 GLU A O 1
ATOM 1620 N N . GLY A 1 217 ? 0.237 6.400 -1.681 1.00 88.06 217 GLY A N 1
ATOM 1621 C CA . GLY A 1 217 ? -0.716 5.575 -0.947 1.00 88.06 217 GLY A CA 1
ATOM 1622 C C . GLY A 1 217 ? -1.548 6.342 0.088 1.00 88.06 217 GLY A C 1
ATOM 1623 O O . GLY A 1 217 ? -2.363 5.725 0.769 1.00 88.06 217 GLY A O 1
ATOM 1624 N N . GLY A 1 218 ? -1.351 7.659 0.227 1.00 90.44 218 GLY A N 1
ATOM 1625 C CA . GLY A 1 218 ? -2.073 8.507 1.176 1.00 90.44 218 GLY A CA 1
ATOM 1626 C C . GLY A 1 218 ? -1.538 8.439 2.607 1.00 90.44 218 GLY A C 1
ATOM 1627 O O . GLY A 1 218 ? -2.213 8.889 3.533 1.00 90.44 218 GLY A O 1
ATOM 1628 N N . VAL A 1 219 ? -0.339 7.885 2.816 1.00 94.62 219 VAL A N 1
ATOM 1629 C CA . VAL A 1 219 ? 0.267 7.789 4.148 1.00 94.62 219 VAL A CA 1
ATOM 1630 C C . VAL A 1 219 ? 1.113 9.030 4.435 1.00 94.62 219 VAL A C 1
ATOM 1632 O O . VAL A 1 219 ? 2.080 9.294 3.712 1.00 94.62 219 VAL A O 1
ATOM 1635 N N . PRO A 1 220 ? 0.833 9.778 5.519 1.00 94.06 220 PRO A N 1
ATOM 1636 C CA . PRO A 1 220 ? 1.651 10.924 5.894 1.00 94.06 220 PRO A CA 1
ATOM 1637 C C . PRO A 1 220 ? 3.109 10.534 6.167 1.00 94.06 220 PRO A C 1
ATOM 1639 O O . PRO A 1 220 ? 3.386 9.493 6.765 1.00 94.06 220 PRO A O 1
ATOM 1642 N N . ALA A 1 221 ? 4.052 11.414 5.815 1.00 95.00 221 ALA A N 1
ATOM 1643 C CA . ALA A 1 221 ? 5.487 11.162 5.988 1.00 95.00 221 ALA A CA 1
ATOM 1644 C C . ALA A 1 221 ? 5.878 10.842 7.445 1.00 95.00 221 ALA A C 1
ATOM 1646 O O . ALA A 1 221 ? 6.737 9.999 7.688 1.00 95.00 221 ALA A O 1
ATOM 1647 N N . SER A 1 222 ? 5.221 11.468 8.427 1.00 94.81 222 SER A N 1
ATOM 1648 C CA . SER A 1 222 ? 5.450 11.184 9.851 1.00 94.81 222 SER A CA 1
ATOM 1649 C C . SER A 1 222 ? 5.043 9.765 10.262 1.00 94.81 222 SER A C 1
ATOM 1651 O O . SER A 1 222 ? 5.653 9.196 11.163 1.00 94.81 222 SER A O 1
ATOM 1653 N N . THR A 1 223 ? 4.062 9.181 9.575 1.00 96.06 223 THR A N 1
ATOM 1654 C CA . THR A 1 223 ? 3.514 7.841 9.840 1.00 96.06 223 THR A CA 1
ATOM 1655 C C . THR A 1 223 ? 4.330 6.756 9.156 1.00 96.06 223 THR A C 1
ATOM 1657 O O . THR A 1 223 ? 4.546 5.689 9.725 1.00 96.06 223 THR A O 1
ATOM 1660 N N . SER A 1 224 ? 4.816 7.022 7.940 1.00 96.25 224 SER A N 1
ATOM 1661 C CA . SER A 1 224 ? 5.647 6.083 7.180 1.00 96.25 224 SER A CA 1
ATOM 1662 C C . SER A 1 224 ? 7.125 6.121 7.576 1.00 96.25 224 SER A C 1
ATOM 1664 O O . SER A 1 224 ? 7.813 5.113 7.427 1.00 96.25 224 SER A O 1
ATOM 1666 N N . ALA A 1 225 ? 7.627 7.217 8.155 1.00 96.50 225 ALA A N 1
ATOM 1667 C CA . ALA A 1 225 ? 9.034 7.350 8.548 1.00 96.50 225 ALA A CA 1
ATOM 1668 C C . ALA A 1 225 ? 9.584 6.200 9.423 1.00 96.50 225 ALA A C 1
ATOM 1670 O O . ALA A 1 225 ? 10.712 5.762 9.181 1.00 96.50 225 ALA A O 1
ATOM 1671 N N . PRO A 1 226 ? 8.870 5.661 10.434 1.00 96.12 226 PRO A N 1
ATOM 1672 C CA . PRO A 1 226 ? 9.374 4.526 11.207 1.00 96.12 226 PRO A CA 1
ATOM 1673 C C . PRO A 1 226 ? 9.454 3.228 10.387 1.00 96.12 226 PRO A C 1
ATOM 1675 O O . PRO A 1 226 ? 10.365 2.438 10.622 1.00 96.12 226 PRO A O 1
ATOM 1678 N N . LEU A 1 227 ? 8.564 3.029 9.405 1.00 96.12 227 LEU A N 1
ATOM 1679 C CA . LEU A 1 227 ? 8.637 1.899 8.475 1.00 96.12 227 LEU A CA 1
ATOM 1680 C C . LEU A 1 227 ? 9.841 2.043 7.543 1.00 96.12 227 LEU A C 1
ATOM 1682 O O . LEU A 1 227 ? 10.645 1.122 7.429 1.00 96.12 227 LEU A O 1
ATOM 1686 N N . LEU A 1 228 ? 9.985 3.213 6.917 1.00 95.75 228 LEU A N 1
ATOM 1687 C CA . LEU A 1 228 ? 11.065 3.490 5.969 1.00 95.75 228 LEU A CA 1
ATOM 1688 C C . LEU A 1 228 ? 12.441 3.359 6.628 1.00 95.75 228 LEU A C 1
ATOM 1690 O O . LEU A 1 228 ? 13.349 2.810 6.022 1.00 95.75 228 LEU A O 1
ATOM 1694 N N . ARG A 1 229 ? 12.579 3.747 7.904 1.00 94.81 229 ARG A N 1
ATOM 1695 C CA . ARG A 1 229 ? 13.808 3.507 8.681 1.00 94.81 229 ARG A CA 1
ATOM 1696 C C . ARG A 1 229 ? 14.145 2.023 8.858 1.00 94.81 229 ARG A C 1
ATOM 1698 O O . ARG A 1 229 ? 15.322 1.697 8.920 1.00 94.81 229 ARG A O 1
ATOM 1705 N N . ARG A 1 230 ? 13.152 1.128 8.946 1.00 93.06 230 ARG A N 1
ATOM 1706 C CA . ARG A 1 230 ? 13.384 -0.331 9.035 1.00 93.06 230 ARG A CA 1
ATOM 1707 C C . ARG A 1 230 ? 13.732 -0.970 7.693 1.00 93.06 230 ARG A C 1
ATOM 1709 O O . ARG A 1 230 ? 14.335 -2.040 7.681 1.00 93.06 230 ARG A O 1
ATOM 1716 N N . LEU A 1 231 ? 13.300 -0.345 6.601 1.00 93.69 231 LEU A N 1
ATOM 1717 C CA . LEU A 1 231 ? 13.515 -0.814 5.235 1.00 93.69 231 LEU A CA 1
ATOM 1718 C C . LEU A 1 231 ? 14.676 -0.097 4.536 1.00 93.69 231 LEU A C 1
ATOM 1720 O O . LEU A 1 231 ? 14.891 -0.344 3.358 1.00 93.69 231 LEU A O 1
ATOM 1724 N N . HIS A 1 232 ? 15.368 0.814 5.219 1.00 92.75 232 HIS A N 1
ATOM 1725 C CA . HIS A 1 232 ? 16.379 1.680 4.626 1.00 92.75 232 HIS A CA 1
ATOM 1726 C C . HIS A 1 232 ? 17.601 0.889 4.144 1.00 92.75 232 HIS A C 1
ATOM 1728 O O . HIS A 1 232 ? 18.108 0.033 4.863 1.00 92.75 232 HIS A O 1
ATOM 1734 N N . CYS A 1 233 ? 18.094 1.257 2.963 1.00 91.69 233 CYS A N 1
ATOM 1735 C CA . CYS A 1 233 ? 19.387 0.842 2.424 1.00 91.69 233 CYS A CA 1
ATOM 1736 C C . CYS A 1 233 ? 20.265 2.079 2.230 1.00 91.69 233 CYS A C 1
ATOM 1738 O O . CYS A 1 233 ? 19.750 3.155 1.910 1.00 91.69 233 CYS A O 1
ATOM 1740 N N . GLN A 1 234 ? 21.582 1.924 2.372 1.00 91.44 234 GLN A N 1
ATOM 1741 C CA . GLN A 1 234 ? 22.516 3.038 2.184 1.00 91.44 234 GLN A CA 1
ATOM 1742 C C . GLN A 1 234 ? 22.465 3.552 0.743 1.00 91.44 234 GLN A C 1
ATOM 1744 O O . GLN A 1 234 ? 22.293 2.780 -0.195 1.00 91.44 234 GLN A O 1
ATOM 1749 N N . ASP A 1 235 ? 22.701 4.848 0.530 1.00 89.56 235 ASP A N 1
ATOM 1750 C CA . ASP A 1 235 ? 22.533 5.467 -0.794 1.00 89.56 235 ASP A CA 1
ATOM 1751 C C . ASP A 1 235 ? 23.341 4.811 -1.919 1.00 89.56 235 ASP A C 1
ATOM 1753 O O . ASP A 1 235 ? 22.957 4.918 -3.080 1.00 89.56 235 ASP A O 1
ATOM 1757 N N . HIS A 1 236 ? 24.467 4.181 -1.596 1.00 87.31 236 HIS A N 1
ATOM 1758 C CA . HIS A 1 236 ? 25.378 3.516 -2.531 1.00 87.31 236 HIS A CA 1
ATOM 1759 C C . HIS A 1 236 ? 25.245 1.985 -2.518 1.00 87.31 236 HIS A C 1
ATOM 1761 O O . HIS A 1 236 ? 25.933 1.308 -3.277 1.00 87.31 236 HIS A O 1
ATOM 1767 N N . GLU A 1 237 ? 24.392 1.438 -1.653 1.00 90.81 237 GLU A N 1
ATOM 1768 C CA . GLU A 1 237 ? 24.142 0.005 -1.559 1.00 90.81 237 GLU A CA 1
ATOM 1769 C C . GLU A 1 237 ? 23.455 -0.497 -2.831 1.00 90.81 237 GLU A C 1
ATOM 1771 O O . GLU A 1 237 ? 22.560 0.157 -3.367 1.00 90.81 237 GLU A O 1
ATOM 1776 N N . ALA A 1 238 ? 23.871 -1.663 -3.317 1.00 91.56 238 ALA A N 1
ATOM 1777 C CA . ALA A 1 238 ? 23.209 -2.341 -4.421 1.00 91.56 238 ALA A CA 1
ATOM 1778 C C . ALA A 1 238 ? 22.090 -3.230 -3.866 1.00 91.56 238 ALA A C 1
ATOM 1780 O O . ALA A 1 238 ? 22.352 -4.302 -3.327 1.00 91.56 238 ALA A O 1
ATOM 1781 N N . VAL A 1 239 ? 20.841 -2.791 -4.011 1.00 92.94 239 VAL A N 1
ATOM 1782 C CA . VAL A 1 239 ? 19.665 -3.491 -3.488 1.00 92.94 239 VAL A CA 1
ATOM 1783 C C . VAL A 1 239 ? 19.273 -4.640 -4.430 1.00 92.94 239 VAL A C 1
ATOM 1785 O O . VAL A 1 239 ? 18.916 -4.399 -5.594 1.00 92.94 239 VAL A O 1
ATOM 1788 N N . PRO A 1 240 ? 19.315 -5.904 -3.971 1.00 92.44 240 PRO A N 1
ATOM 1789 C CA . PRO A 1 240 ? 18.926 -7.046 -4.789 1.00 92.44 240 PRO A CA 1
ATOM 1790 C C . PRO A 1 240 ? 17.400 -7.113 -4.975 1.00 92.44 240 PRO A C 1
ATOM 1792 O O . PRO A 1 240 ? 16.622 -6.483 -4.252 1.00 92.44 240 PRO A O 1
ATOM 1795 N N . TYR A 1 241 ? 16.956 -7.863 -5.986 1.00 92.56 241 TYR A N 1
ATOM 1796 C CA . TYR A 1 241 ? 15.545 -7.911 -6.392 1.00 92.56 241 TYR A CA 1
ATOM 1797 C C . TYR A 1 241 ? 14.598 -8.376 -5.281 1.00 92.56 241 TYR A C 1
ATOM 1799 O O . TYR A 1 241 ? 13.495 -7.850 -5.142 1.00 92.56 241 TYR A O 1
ATOM 1807 N N . ASP A 1 242 ? 15.005 -9.359 -4.488 1.00 91.00 242 ASP A N 1
ATOM 1808 C CA . ASP A 1 242 ? 14.224 -9.899 -3.379 1.00 91.00 242 ASP A CA 1
ATOM 1809 C C . ASP A 1 242 ? 14.013 -8.869 -2.263 1.00 91.00 242 ASP A C 1
ATOM 1811 O O . ASP A 1 242 ? 12.888 -8.733 -1.772 1.00 91.00 242 ASP A O 1
ATOM 1815 N N . VAL A 1 243 ? 15.048 -8.091 -1.933 1.00 93.25 243 VAL A N 1
ATOM 1816 C CA . VAL A 1 243 ? 14.968 -6.978 -0.977 1.00 93.25 243 VAL A CA 1
ATOM 1817 C C . VAL A 1 243 ? 14.082 -5.859 -1.521 1.00 93.25 243 VAL A C 1
ATOM 1819 O O . VAL A 1 243 ? 13.145 -5.438 -0.840 1.00 93.25 243 VAL A O 1
ATOM 1822 N N . PHE A 1 244 ? 14.289 -5.447 -2.776 1.00 94.94 244 PHE A N 1
ATOM 1823 C CA . PHE A 1 244 ? 13.442 -4.451 -3.439 1.00 94.94 244 PHE A CA 1
ATOM 1824 C C . PHE A 1 244 ? 11.967 -4.872 -3.423 1.00 94.94 244 PHE A C 1
ATOM 1826 O O . PHE A 1 244 ? 11.092 -4.127 -2.979 1.00 94.94 244 PHE A O 1
ATOM 1833 N N . ARG A 1 245 ? 11.687 -6.108 -3.847 1.00 94.56 245 ARG A N 1
ATOM 1834 C CA . ARG A 1 245 ? 10.339 -6.682 -3.877 1.00 94.56 245 ARG A CA 1
ATOM 1835 C C . ARG A 1 245 ? 9.724 -6.750 -2.484 1.00 94.56 245 ARG A C 1
ATOM 1837 O O . ARG A 1 245 ? 8.524 -6.509 -2.344 1.00 94.56 245 ARG A O 1
ATOM 1844 N N . HIS A 1 246 ? 10.511 -7.094 -1.466 1.00 93.44 246 HIS A N 1
ATOM 1845 C CA . HIS A 1 246 ? 10.049 -7.105 -0.084 1.00 93.44 246 HIS A CA 1
ATOM 1846 C C . HIS A 1 246 ? 9.658 -5.702 0.391 1.00 93.44 246 HIS A C 1
ATOM 1848 O O . HIS A 1 246 ? 8.561 -5.541 0.931 1.00 93.44 246 HIS A O 1
ATOM 1854 N N . GLY A 1 247 ? 10.505 -4.698 0.155 1.00 94.81 247 GLY A N 1
ATOM 1855 C CA . GLY A 1 247 ? 10.226 -3.309 0.518 1.00 94.81 247 GLY A CA 1
ATOM 1856 C C . GLY A 1 247 ? 8.970 -2.777 -0.166 1.00 94.81 247 GLY A C 1
ATOM 1857 O O . GLY A 1 247 ? 8.055 -2.305 0.504 1.00 94.81 247 GLY A O 1
ATOM 1858 N N . VAL A 1 248 ? 8.868 -2.957 -1.487 1.00 95.56 248 VAL A N 1
ATOM 1859 C CA . VAL A 1 248 ? 7.711 -2.517 -2.282 1.00 95.56 248 VAL A CA 1
ATOM 1860 C C . VAL A 1 248 ? 6.413 -3.172 -1.806 1.00 95.56 248 VAL A C 1
ATOM 1862 O O . VAL A 1 248 ? 5.420 -2.480 -1.583 1.00 95.56 248 VAL A O 1
ATOM 1865 N N . LEU A 1 249 ? 6.412 -4.495 -1.600 1.00 93.81 249 LEU A N 1
ATOM 1866 C CA . LEU A 1 249 ? 5.238 -5.202 -1.083 1.00 93.81 249 LEU A CA 1
ATOM 1867 C C . LEU A 1 249 ? 4.858 -4.707 0.317 1.00 93.81 249 LEU A C 1
ATOM 1869 O O . LEU A 1 249 ? 3.678 -4.518 0.599 1.00 93.81 249 LEU A O 1
ATOM 1873 N N . THR A 1 250 ? 5.844 -4.491 1.185 1.00 94.31 250 THR A N 1
ATOM 1874 C CA . THR A 1 250 ? 5.606 -4.025 2.555 1.00 94.31 250 THR A CA 1
ATOM 1875 C C . THR A 1 250 ? 5.000 -2.625 2.562 1.00 94.31 250 THR A C 1
ATOM 1877 O O . THR A 1 250 ? 4.015 -2.410 3.262 1.00 94.31 250 THR A O 1
ATOM 1880 N N . CYS A 1 251 ? 5.519 -1.698 1.750 1.00 95.56 251 CYS A N 1
ATOM 1881 C CA . CYS A 1 251 ? 4.959 -0.355 1.600 1.00 95.56 251 CYS A CA 1
ATOM 1882 C C . CYS A 1 251 ? 3.540 -0.380 1.018 1.00 95.56 251 CYS A C 1
ATOM 1884 O O . CYS A 1 251 ? 2.669 0.298 1.550 1.00 95.56 251 CYS A O 1
ATOM 1886 N N . ALA A 1 252 ? 3.276 -1.194 -0.009 1.00 92.94 252 ALA A N 1
ATOM 1887 C CA . ALA A 1 252 ? 1.939 -1.310 -0.596 1.00 92.94 252 ALA A CA 1
ATOM 1888 C C . ALA A 1 252 ? 0.903 -1.811 0.427 1.00 92.94 252 ALA A C 1
ATOM 1890 O O . ALA A 1 252 ? -0.146 -1.197 0.613 1.00 92.94 252 ALA A O 1
ATOM 1891 N N . VAL A 1 253 ? 1.227 -2.892 1.147 1.00 92.88 253 VAL A N 1
ATOM 1892 C CA . VAL A 1 253 ? 0.347 -3.453 2.185 1.00 92.88 253 VAL A CA 1
ATOM 1893 C C . VAL A 1 253 ? 0.172 -2.471 3.347 1.00 92.88 253 VAL A C 1
ATOM 1895 O O . VAL A 1 253 ? -0.930 -2.339 3.877 1.00 92.88 253 VAL A O 1
ATOM 1898 N N . PHE A 1 254 ? 1.239 -1.775 3.747 1.00 94.56 254 PHE A N 1
ATOM 1899 C CA . PHE A 1 254 ? 1.182 -0.774 4.808 1.00 94.56 254 PHE A CA 1
ATOM 1900 C C . PHE A 1 254 ? 0.261 0.393 4.446 1.00 94.56 254 PHE A C 1
ATOM 1902 O O . PHE A 1 254 ? -0.586 0.757 5.258 1.00 94.56 254 PHE A O 1
ATOM 1909 N N . SER A 1 255 ? 0.370 0.940 3.233 1.00 93.81 255 SER A N 1
ATOM 1910 C CA . SER A 1 255 ? -0.507 2.020 2.772 1.00 93.81 255 SER A CA 1
ATOM 1911 C C . SER A 1 255 ? -1.980 1.617 2.796 1.00 93.81 255 SER A C 1
ATOM 1913 O O . SER A 1 255 ? -2.817 2.352 3.322 1.00 93.81 255 SER A O 1
ATOM 1915 N N . ASP A 1 256 ? -2.301 0.411 2.321 1.00 92.00 256 ASP A N 1
ATOM 1916 C CA . ASP A 1 256 ? -3.673 -0.100 2.354 1.00 92.00 256 ASP A CA 1
ATOM 1917 C C . ASP A 1 256 ? -4.182 -0.309 3.788 1.00 92.00 256 ASP A C 1
ATOM 1919 O O . ASP A 1 256 ? -5.332 0.022 4.088 1.00 92.00 256 ASP A O 1
ATOM 1923 N N . PHE A 1 257 ? -3.323 -0.804 4.683 1.00 92.69 257 PHE A N 1
ATOM 1924 C CA . PHE A 1 257 ? -3.635 -0.970 6.101 1.00 92.69 257 PHE A CA 1
ATOM 1925 C C . PHE A 1 257 ? -3.910 0.373 6.794 1.00 92.69 257 PHE A C 1
ATOM 1927 O O . PHE A 1 257 ? -4.905 0.503 7.506 1.00 92.69 257 PHE A O 1
ATOM 1934 N N . ILE A 1 258 ? -3.077 1.391 6.559 1.00 94.88 258 ILE A N 1
ATOM 1935 C CA . ILE A 1 258 ? -3.276 2.729 7.132 1.00 94.88 258 ILE A CA 1
ATOM 1936 C C . ILE A 1 258 ? -4.565 3.358 6.611 1.00 94.88 258 ILE A C 1
ATOM 1938 O O . ILE A 1 258 ? -5.352 3.868 7.405 1.00 94.88 258 ILE A O 1
ATOM 1942 N N . ARG A 1 259 ? -4.848 3.252 5.309 1.00 92.25 259 ARG A N 1
ATOM 1943 C CA . ARG A 1 259 ? -6.100 3.762 4.737 1.00 92.25 259 ARG A CA 1
ATOM 1944 C C . ARG A 1 259 ? -7.328 3.068 5.330 1.00 92.25 259 ARG A C 1
ATOM 1946 O O . ARG A 1 259 ? -8.343 3.712 5.581 1.00 92.25 259 ARG A O 1
ATOM 1953 N N . GLN A 1 260 ? -7.249 1.761 5.581 1.00 91.38 260 GLN A N 1
ATOM 1954 C CA . GLN A 1 260 ? -8.309 1.025 6.277 1.00 91.38 260 GLN A CA 1
ATOM 1955 C C . GLN A 1 260 ? -8.465 1.487 7.731 1.00 91.38 260 GLN A C 1
ATOM 1957 O O . GLN A 1 260 ? -9.593 1.675 8.178 1.00 91.38 260 GLN A O 1
ATOM 1962 N N . ALA A 1 261 ? -7.366 1.733 8.449 1.00 92.31 261 ALA A N 1
ATOM 1963 C CA . ALA A 1 261 ? -7.404 2.268 9.809 1.00 92.31 261 ALA A CA 1
ATOM 1964 C C . ALA A 1 261 ? -8.018 3.681 9.857 1.00 92.31 261 ALA A C 1
ATOM 1966 O O . ALA A 1 261 ? -8.867 3.950 10.701 1.00 92.31 261 ALA A O 1
ATOM 1967 N N . GLN A 1 262 ? -7.658 4.563 8.921 1.00 92.50 262 GLN A N 1
ATOM 1968 C CA . GLN A 1 262 ? -8.241 5.904 8.796 1.00 92.50 262 GLN A CA 1
ATOM 1969 C C . GLN A 1 262 ? -9.754 5.849 8.530 1.00 92.50 262 GLN A C 1
ATOM 1971 O O . GLN A 1 262 ? -10.516 6.563 9.179 1.00 92.50 262 GLN A O 1
ATOM 1976 N N . ARG A 1 263 ? -10.202 4.977 7.612 1.00 91.00 263 ARG A N 1
ATOM 1977 C CA . ARG A 1 263 ? -11.635 4.754 7.336 1.00 91.00 263 ARG A CA 1
ATOM 1978 C C . ARG A 1 263 ? -12.365 4.252 8.580 1.00 91.00 263 ARG A C 1
ATOM 1980 O O . ARG A 1 263 ? -13.405 4.791 8.932 1.00 91.00 263 ARG A O 1
ATOM 1987 N N . LEU A 1 264 ? -11.769 3.295 9.287 1.00 89.62 264 LEU A N 1
ATOM 1988 C CA . LEU A 1 264 ? -12.328 2.758 10.523 1.00 89.62 264 LEU A CA 1
ATOM 1989 C C . LEU A 1 264 ? -12.457 3.827 11.616 1.00 89.62 264 LEU A C 1
ATOM 1991 O O . LEU A 1 264 ? -13.468 3.870 12.308 1.00 89.62 264 LEU A O 1
ATOM 1995 N N . TYR A 1 265 ? -11.464 4.706 11.764 1.00 89.94 265 TYR A N 1
ATOM 1996 C CA . TYR A 1 265 ? -11.552 5.833 12.692 1.00 89.94 265 TYR A CA 1
ATOM 1997 C C . TYR A 1 265 ? -12.703 6.776 12.323 1.00 89.94 265 TYR A C 1
ATOM 1999 O O . TYR A 1 265 ? -13.490 7.143 13.192 1.00 89.94 265 TYR A O 1
ATOM 2007 N N . ALA A 1 266 ? -12.838 7.124 11.039 1.00 89.81 266 ALA A N 1
ATOM 2008 C CA . ALA A 1 266 ? -13.926 7.973 10.560 1.00 89.81 266 ALA A CA 1
ATOM 2009 C C . ALA A 1 266 ? -15.306 7.357 10.852 1.00 89.81 266 ALA A C 1
ATOM 2011 O O . ALA A 1 266 ? -16.169 8.044 11.393 1.00 89.81 266 ALA A O 1
ATOM 2012 N N . ASP A 1 267 ? -15.482 6.058 10.596 1.00 86.50 267 ASP A N 1
ATOM 2013 C CA . ASP A 1 267 ? -16.736 5.342 10.866 1.00 86.50 267 ASP A CA 1
ATOM 2014 C C . ASP A 1 267 ? -17.108 5.354 12.360 1.00 86.50 267 ASP A C 1
ATOM 2016 O O . ASP A 1 267 ? -18.284 5.452 12.715 1.00 86.50 267 ASP A O 1
ATOM 2020 N N . VAL A 1 268 ? -16.110 5.284 13.248 1.00 82.00 268 VAL A N 1
ATOM 2021 C CA . VAL A 1 268 ? -16.314 5.347 14.703 1.00 82.00 268 VAL A CA 1
ATOM 2022 C C . VAL A 1 268 ? -16.625 6.776 15.176 1.00 82.00 268 VAL A C 1
ATOM 2024 O O . VAL A 1 268 ? -17.420 6.941 16.099 1.00 82.00 268 VAL A O 1
ATOM 2027 N N . CYS A 1 269 ? -16.053 7.808 14.546 1.00 78.44 269 CYS A N 1
ATOM 2028 C CA . CYS A 1 269 ? -16.340 9.220 14.847 1.00 78.44 269 CYS A CA 1
ATOM 2029 C C . CYS A 1 269 ? -17.756 9.662 14.459 1.00 78.44 269 CYS A C 1
ATOM 2031 O O . CYS A 1 269 ? -18.327 10.534 15.111 1.00 78.44 269 CYS A O 1
ATOM 2033 N N . CYS A 1 270 ? -18.330 9.095 13.392 1.00 59.19 270 CYS A N 1
ATOM 2034 C CA . CYS A 1 270 ? -19.597 9.547 12.803 1.00 59.19 270 CYS A CA 1
ATOM 2035 C C . CYS A 1 270 ? -20.843 9.371 13.694 1.00 59.19 270 CYS A C 1
ATOM 2037 O O . CYS A 1 270 ? -21.950 9.635 13.227 1.00 59.19 270 CYS A O 1
ATOM 2039 N N . GLN A 1 271 ? -20.697 8.930 14.947 1.00 61.28 271 GLN A N 1
ATOM 2040 C CA . GLN A 1 271 ? -21.827 8.764 15.859 1.00 61.28 271 GLN A CA 1
ATOM 2041 C C . GLN A 1 271 ? -22.190 10.044 16.632 1.00 61.28 271 GLN A C 1
ATOM 2043 O O . GLN A 1 271 ? -23.375 10.206 16.887 1.00 61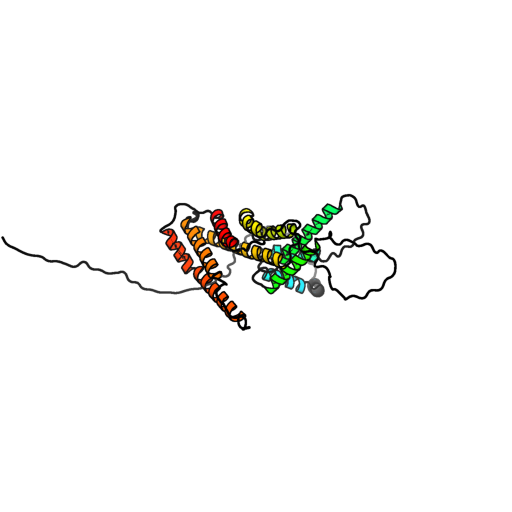.28 271 GLN A O 1
ATOM 2048 N N . ASP A 1 272 ? -21.257 10.973 16.921 1.00 56.59 272 ASP A N 1
ATOM 2049 C CA . ASP A 1 272 ? -21.547 12.135 17.799 1.00 56.59 272 ASP A CA 1
ATOM 2050 C C . ASP A 1 272 ? -20.716 13.431 17.540 1.00 56.59 272 ASP A C 1
ATOM 2052 O O . ASP A 1 272 ? -20.699 14.321 18.386 1.00 56.59 272 ASP A O 1
ATOM 2056 N N . GLU A 1 273 ? -20.018 13.580 16.400 1.00 57.47 273 GLU A N 1
ATOM 2057 C CA . GLU A 1 273 ? -19.104 14.711 16.046 1.00 57.47 273 GLU A CA 1
ATOM 2058 C C . GLU A 1 273 ? -17.951 15.029 17.031 1.00 57.47 273 GLU A C 1
ATOM 2060 O O . GLU A 1 273 ? -17.038 15.783 16.689 1.00 57.47 273 GLU A O 1
ATOM 2065 N N . GLU A 1 274 ? -17.909 14.416 18.213 1.00 64.38 274 GLU A N 1
ATOM 2066 C CA . GLU A 1 274 ? -16.765 14.491 19.116 1.00 64.38 274 GLU A CA 1
ATOM 2067 C C . GLU A 1 274 ? -15.669 13.470 18.756 1.00 64.38 274 GLU A C 1
ATOM 2069 O O . GLU A 1 274 ? -15.957 12.361 18.291 1.00 64.38 274 GLU A O 1
ATOM 2074 N N . PRO A 1 275 ? -14.383 13.808 18.981 1.00 70.06 275 PRO A N 1
ATOM 2075 C CA . PRO A 1 275 ? -13.284 12.874 18.772 1.00 70.06 275 PRO A CA 1
ATOM 2076 C C . PRO A 1 275 ? -13.469 11.606 19.614 1.00 70.06 275 PRO A C 1
ATOM 2078 O O . PRO A 1 275 ? -13.859 11.666 20.782 1.00 70.06 275 PRO A O 1
ATOM 2081 N N . VAL A 1 276 ? -13.139 10.452 19.020 1.00 78.19 276 VAL A N 1
ATOM 2082 C CA . VAL A 1 276 ? -13.287 9.129 19.645 1.00 78.19 276 VAL A CA 1
ATOM 2083 C C . VAL A 1 276 ? -12.696 9.138 21.053 1.00 78.19 276 VAL A C 1
ATOM 2085 O O . VAL A 1 276 ? -11.550 9.549 21.254 1.00 78.19 276 VAL A O 1
ATOM 2088 N N . SER A 1 277 ? -13.450 8.648 22.043 1.00 85.38 277 SER A N 1
ATOM 2089 C CA . SER A 1 277 ? -12.887 8.461 23.384 1.00 85.38 277 SER A CA 1
ATOM 2090 C C . SER A 1 277 ? -11.626 7.596 23.298 1.00 85.38 277 SER A C 1
ATOM 2092 O O . SER A 1 277 ? -11.600 6.579 22.600 1.00 85.38 277 SER A O 1
ATOM 2094 N N . ARG A 1 278 ? -10.558 7.968 24.012 1.00 87.56 278 ARG A N 1
ATOM 2095 C CA . ARG A 1 278 ? -9.274 7.249 23.947 1.00 87.56 278 ARG A CA 1
ATOM 2096 C C . ARG A 1 278 ? -9.441 5.757 24.237 1.00 87.56 278 ARG A C 1
ATOM 2098 O O . ARG A 1 278 ? -8.796 4.922 23.613 1.00 87.56 278 ARG A O 1
ATOM 2105 N N . ALA A 1 279 ? -10.354 5.414 25.138 1.00 87.12 279 ALA A N 1
ATOM 2106 C CA . ALA A 1 279 ? -10.718 4.039 25.447 1.00 87.12 279 ALA A CA 1
ATOM 2107 C C . ALA A 1 279 ? -11.272 3.265 24.245 1.00 87.12 279 ALA A C 1
ATOM 2109 O O . ALA A 1 279 ? -10.864 2.130 24.002 1.00 87.12 279 ALA A O 1
ATOM 2110 N N . LEU A 1 280 ? -12.184 3.885 23.495 1.00 88.31 280 LEU A N 1
ATOM 2111 C CA . LEU A 1 280 ? -12.800 3.297 22.314 1.00 88.31 280 LEU A CA 1
ATOM 2112 C C . LEU A 1 280 ? -11.770 3.114 21.192 1.00 88.31 280 LEU A C 1
ATOM 2114 O O . LEU A 1 280 ? -11.650 2.014 20.657 1.00 88.31 280 LEU A O 1
ATOM 2118 N N . GLY A 1 281 ? -10.955 4.139 20.915 1.00 88.69 281 GLY A N 1
ATOM 2119 C CA . GLY A 1 281 ? -9.872 4.054 19.928 1.00 88.69 281 GLY A CA 1
ATOM 2120 C C . GLY A 1 281 ? -8.869 2.943 20.258 1.00 88.69 281 GLY A C 1
ATOM 2121 O O . GLY A 1 281 ? -8.550 2.109 19.410 1.00 88.69 281 GLY A O 1
ATOM 2122 N N . MET A 1 282 ? -8.450 2.847 21.524 1.00 89.44 282 MET A N 1
ATOM 2123 C CA . MET A 1 282 ? -7.548 1.786 21.985 1.00 89.44 282 MET A CA 1
ATOM 2124 C C . MET A 1 282 ? -8.168 0.388 21.910 1.00 89.44 282 MET A C 1
ATOM 2126 O O . MET A 1 282 ? -7.451 -0.570 21.629 1.00 89.44 282 MET A O 1
ATOM 2130 N N . ALA A 1 283 ? -9.476 0.240 22.129 1.00 91.12 283 ALA A N 1
ATOM 2131 C CA . ALA A 1 283 ? -10.151 -1.050 21.986 1.00 91.12 283 ALA A CA 1
ATOM 2132 C C . ALA A 1 283 ? -10.185 -1.522 20.524 1.00 91.12 283 ALA A C 1
ATOM 2134 O O . ALA A 1 283 ? -9.939 -2.699 20.244 1.00 91.12 283 ALA A O 1
ATOM 2135 N N . VAL A 1 284 ? -10.413 -0.599 19.586 1.00 91.69 284 VAL A N 1
ATOM 2136 C CA . VAL A 1 284 ? -10.350 -0.881 18.146 1.00 91.69 284 VAL A CA 1
ATOM 2137 C C . VAL A 1 284 ? -8.928 -1.283 17.736 1.00 91.69 284 VAL A C 1
ATOM 2139 O O . VAL A 1 284 ? -8.737 -2.343 17.139 1.00 91.69 284 VAL A O 1
ATOM 2142 N N . ILE A 1 285 ? -7.913 -0.502 18.126 1.00 92.12 285 ILE A N 1
ATOM 2143 C CA . ILE A 1 285 ? -6.497 -0.818 17.860 1.00 92.12 285 ILE A CA 1
ATOM 2144 C C . ILE A 1 285 ? -6.096 -2.152 18.502 1.00 92.12 285 ILE A C 1
ATOM 2146 O O . ILE A 1 285 ? -5.386 -2.949 17.889 1.00 92.12 285 ILE A O 1
ATOM 2150 N N . GLY A 1 286 ? -6.572 -2.430 19.717 1.00 91.00 286 GLY A N 1
ATOM 2151 C CA . GLY A 1 286 ? -6.356 -3.701 20.406 1.00 91.00 286 GLY A CA 1
ATOM 2152 C C . GLY A 1 286 ? -6.919 -4.885 19.622 1.00 91.00 286 GLY A C 1
ATOM 2153 O O . GLY A 1 286 ? -6.222 -5.877 19.424 1.00 91.00 286 GLY A O 1
ATOM 2154 N N . THR A 1 287 ? -8.129 -4.743 19.082 1.00 91.06 287 THR A N 1
ATOM 2155 C CA . THR A 1 287 ? -8.769 -5.768 18.243 1.00 91.06 287 THR A CA 1
ATOM 2156 C C . THR A 1 287 ? -7.976 -6.010 16.951 1.00 91.06 287 THR A C 1
ATOM 2158 O O . THR A 1 287 ? -7.714 -7.160 16.590 1.00 91.06 287 THR A O 1
ATOM 2161 N N . LEU A 1 288 ? -7.501 -4.940 16.295 1.00 89.81 288 LEU A N 1
ATOM 2162 C CA . LEU A 1 288 ? -6.601 -5.033 15.134 1.00 89.81 288 LEU A CA 1
ATOM 2163 C C . LEU A 1 288 ? -5.299 -5.766 15.484 1.00 89.81 288 LEU A C 1
ATOM 2165 O O . LEU A 1 288 ? -4.856 -6.657 14.753 1.00 89.81 288 LEU A O 1
ATOM 2169 N N . LYS A 1 289 ? -4.688 -5.415 16.619 1.00 89.94 289 LYS A N 1
ATOM 2170 C CA . LYS A 1 289 ? -3.452 -6.036 17.096 1.00 89.94 289 LYS A CA 1
ATOM 2171 C C . LYS A 1 289 ? -3.643 -7.529 17.340 1.00 89.94 289 LYS A C 1
ATOM 2173 O O . LYS A 1 289 ? -2.829 -8.310 16.850 1.00 89.94 289 LYS A O 1
ATOM 2178 N N . GLU A 1 290 ? -4.705 -7.920 18.034 1.00 88.50 290 GLU A N 1
ATOM 2179 C CA . GLU A 1 290 ? -5.004 -9.320 18.331 1.00 88.50 290 GLU A CA 1
ATOM 2180 C C . GLU A 1 290 ? -5.252 -10.162 17.074 1.00 88.50 290 GLU A C 1
ATOM 2182 O O . GLU A 1 290 ? -4.805 -11.310 17.009 1.00 88.50 290 GLU A O 1
ATOM 2187 N N . ALA A 1 291 ? -5.950 -9.609 16.079 1.00 87.38 291 ALA A N 1
ATOM 2188 C CA . ALA A 1 291 ? -6.187 -10.281 14.804 1.00 87.38 291 ALA A CA 1
ATOM 2189 C C . ALA A 1 291 ? -4.876 -10.518 14.035 1.00 87.38 291 ALA A C 1
ATOM 2191 O O . ALA A 1 291 ? -4.638 -11.587 13.461 1.00 87.38 291 ALA A O 1
ATOM 2192 N N . LEU A 1 292 ? -3.971 -9.541 14.072 1.00 82.88 292 LEU A N 1
ATOM 2193 C CA . LEU A 1 292 ? -2.653 -9.684 13.467 1.00 82.88 292 LEU A CA 1
ATOM 2194 C C . LEU A 1 292 ? -1.756 -10.667 14.244 1.00 82.88 292 LEU A C 1
ATOM 2196 O O . LEU A 1 292 ? -0.961 -11.367 13.621 1.00 82.88 292 LEU A O 1
ATOM 2200 N N . GLU A 1 293 ? -1.878 -10.787 15.572 1.00 83.50 293 GLU A N 1
ATOM 2201 C CA . GLU A 1 293 ? -1.164 -11.808 16.368 1.00 83.50 293 GLU A CA 1
ATOM 2202 C C . GLU A 1 293 ? -1.653 -13.232 16.063 1.00 83.50 293 GLU A C 1
ATOM 2204 O O . GLU A 1 293 ? -0.831 -14.140 15.927 1.00 83.50 293 GLU A O 1
ATOM 2209 N N . THR A 1 294 ? -2.959 -13.440 15.852 1.00 77.00 294 THR A N 1
ATOM 2210 C CA . THR A 1 294 ? -3.488 -14.756 15.434 1.00 77.00 294 THR A CA 1
ATOM 2211 C C . THR A 1 294 ? -2.956 -15.205 14.079 1.00 77.00 294 THR A C 1
ATOM 2213 O O . THR A 1 294 ? -2.695 -16.389 13.875 1.00 77.00 294 THR A O 1
ATOM 2216 N N . SER A 1 295 ? -2.678 -14.259 13.176 1.00 68.75 295 SER A N 1
ATOM 2217 C CA . SER A 1 295 ? -2.030 -14.572 11.897 1.00 68.75 295 SER A CA 1
ATOM 2218 C C . SER A 1 295 ? -0.582 -15.072 12.055 1.00 68.75 295 SER A C 1
ATOM 2220 O O . SER A 1 295 ? -0.059 -15.761 11.176 1.00 68.75 295 SER A O 1
ATOM 2222 N N . GLN A 1 296 ? 0.055 -14.761 13.190 1.00 62.53 296 GLN A N 1
ATOM 2223 C CA . GLN A 1 296 ? 1.490 -14.914 13.423 1.00 62.53 296 GLN A CA 1
ATOM 2224 C C . GLN A 1 296 ? 1.860 -16.163 14.234 1.00 62.53 296 GLN A C 1
ATOM 2226 O O . GLN A 1 296 ? 3.033 -16.536 14.232 1.00 62.53 296 GLN A O 1
ATOM 2231 N N . GLY A 1 297 ? 0.897 -16.810 14.905 1.00 56.00 297 GLY A N 1
ATOM 2232 C CA . GLY A 1 297 ? 1.119 -17.915 15.847 1.00 56.00 297 GLY A CA 1
ATOM 2233 C C . GLY A 1 297 ? 2.126 -18.966 15.362 1.00 56.00 297 GLY A C 1
ATOM 2234 O O . GLY A 1 297 ? 1.770 -19.847 14.587 1.00 56.00 297 GLY A O 1
ATOM 2235 N N . SER A 1 298 ? 3.373 -18.828 15.829 1.00 47.22 298 SER A N 1
ATOM 2236 C CA . SER A 1 298 ? 4.548 -19.705 15.725 1.00 47.22 298 SER A CA 1
ATOM 2237 C C . SER A 1 298 ? 4.676 -20.581 14.467 1.00 47.22 298 SER A C 1
ATOM 2239 O O . SER A 1 298 ? 4.049 -21.629 14.329 1.00 47.22 298 SER A O 1
ATOM 2241 N N . GLY A 1 299 ? 5.610 -20.215 13.584 1.00 48.66 299 GLY A N 1
ATOM 2242 C CA . GLY A 1 299 ? 6.226 -21.133 12.615 1.00 48.66 299 GLY A CA 1
ATOM 2243 C C . GLY A 1 299 ? 7.279 -22.071 13.229 1.00 48.66 299 GLY A C 1
ATOM 2244 O O . GLY A 1 299 ? 8.035 -22.689 12.491 1.00 48.66 299 GLY A O 1
ATOM 2245 N N . GLY A 1 300 ? 7.369 -22.157 14.560 1.00 47.81 300 GLY A N 1
ATOM 2246 C CA . GLY A 1 300 ? 8.224 -23.099 15.282 1.00 47.81 300 GLY A CA 1
ATOM 2247 C C . GLY A 1 300 ? 7.369 -24.087 16.072 1.00 47.81 300 GLY A C 1
ATOM 2248 O O . GLY A 1 300 ? 6.448 -23.665 16.766 1.00 47.81 300 GLY A O 1
ATOM 2249 N N . ASN A 1 301 ? 7.696 -25.377 15.976 1.00 43.91 301 ASN A N 1
ATOM 2250 C CA . ASN A 1 301 ? 7.082 -26.543 16.644 1.00 43.91 301 ASN A CA 1
ATOM 2251 C C . ASN A 1 301 ? 6.206 -27.446 15.763 1.00 43.91 301 ASN A C 1
ATOM 2253 O O . ASN A 1 301 ? 5.368 -28.187 16.263 1.00 43.91 301 ASN A O 1
ATOM 2257 N N . CYS A 1 302 ? 6.482 -27.499 14.465 1.00 41.28 302 CYS A N 1
ATOM 2258 C CA . CYS A 1 302 ? 6.392 -28.771 13.753 1.00 41.28 302 CYS A CA 1
ATOM 2259 C C . CYS A 1 302 ? 7.826 -29.266 13.557 1.00 41.28 302 CYS A C 1
ATOM 2261 O O . CYS A 1 302 ? 8.426 -29.048 12.510 1.00 41.28 302 CYS A O 1
ATOM 2263 N N . ALA A 1 303 ? 8.405 -29.876 14.596 1.00 42.06 303 ALA A N 1
ATOM 2264 C CA . ALA A 1 303 ? 9.582 -30.720 14.432 1.00 42.06 303 ALA A CA 1
ATOM 2265 C C . ALA A 1 303 ? 9.141 -31.943 13.619 1.00 42.06 303 ALA A C 1
ATOM 2267 O O . ALA A 1 303 ? 8.746 -32.964 14.173 1.00 42.06 303 ALA A O 1
ATOM 2268 N N . VAL A 1 304 ? 9.110 -31.792 12.297 1.00 43.00 304 VAL A N 1
ATOM 2269 C CA . VAL A 1 304 ? 8.825 -32.883 11.376 1.00 43.00 304 VAL A CA 1
ATOM 2270 C C . VAL A 1 304 ? 10.152 -33.273 10.754 1.00 43.00 304 VAL A C 1
ATOM 2272 O O . VAL A 1 304 ? 10.839 -32.486 10.107 1.00 43.00 304 VAL A O 1
ATOM 2275 N N . ASN A 1 305 ? 10.540 -34.488 11.113 1.00 50.06 305 ASN A N 1
ATOM 2276 C CA . ASN A 1 305 ? 11.542 -35.319 10.473 1.00 50.06 305 ASN A CA 1
ATOM 2277 C C . ASN A 1 305 ? 11.692 -35.056 8.958 1.00 50.06 305 ASN A C 1
ATOM 2279 O O . ASN A 1 305 ? 10.731 -34.851 8.222 1.00 50.06 305 ASN A O 1
ATOM 2283 N N . ALA A 1 306 ? 12.943 -35.070 8.496 1.00 45.50 306 ALA A N 1
ATOM 2284 C CA . ALA A 1 306 ? 13.389 -34.595 7.185 1.00 45.50 306 ALA A CA 1
ATOM 2285 C C . ALA A 1 306 ? 12.976 -35.464 5.972 1.00 45.50 306 ALA A C 1
ATOM 2287 O O . ALA A 1 306 ? 13.717 -35.546 4.997 1.00 45.50 306 ALA A O 1
ATOM 2288 N N . ASN A 1 307 ? 11.831 -36.148 6.001 1.00 56.81 307 ASN A N 1
ATOM 2289 C CA . ASN A 1 307 ? 11.504 -37.169 5.005 1.00 56.81 307 ASN A CA 1
ATOM 2290 C C . ASN A 1 307 ? 10.039 -37.214 4.554 1.00 56.81 307 ASN A C 1
ATOM 2292 O O . ASN A 1 307 ? 9.523 -38.300 4.300 1.00 56.81 307 ASN A O 1
ATOM 2296 N N . THR A 1 308 ? 9.378 -36.068 4.355 1.00 45.06 308 THR A N 1
ATOM 2297 C CA . THR A 1 308 ? 8.079 -36.094 3.661 1.00 45.06 308 THR A CA 1
ATOM 2298 C C . THR A 1 308 ? 7.790 -34.838 2.841 1.00 45.06 308 THR A C 1
ATOM 2300 O O . THR A 1 308 ? 7.604 -33.747 3.366 1.00 45.06 308 THR A O 1
ATOM 2303 N N . GLN A 1 309 ? 7.667 -35.011 1.525 1.00 50.78 309 GLN A N 1
ATOM 2304 C CA . GLN A 1 309 ? 7.218 -34.034 0.522 1.00 50.78 309 GLN A CA 1
ATOM 2305 C C . GLN A 1 309 ? 5.710 -33.691 0.657 1.00 50.78 309 GLN A C 1
ATOM 2307 O O . GLN A 1 309 ? 5.026 -33.409 -0.321 1.00 50.78 309 GLN A O 1
ATOM 2312 N N . THR A 1 310 ? 5.167 -33.724 1.879 1.00 50.59 310 THR A N 1
ATOM 2313 C CA . THR A 1 310 ? 3.735 -33.554 2.209 1.00 50.59 310 THR A CA 1
ATOM 2314 C C . THR A 1 310 ? 3.434 -32.214 2.898 1.00 50.59 310 THR A C 1
ATOM 2316 O O . THR A 1 310 ? 2.288 -31.930 3.240 1.00 50.59 310 THR A O 1
ATOM 2319 N N . HIS A 1 311 ? 4.442 -31.356 3.089 1.00 55.38 311 HIS A N 1
ATOM 2320 C CA . HIS A 1 311 ? 4.350 -30.156 3.931 1.00 55.38 311 HIS A CA 1
ATOM 2321 C C . HIS A 1 311 ? 3.571 -28.970 3.346 1.00 55.38 311 HIS A C 1
ATOM 2323 O O . HIS A 1 311 ? 3.030 -28.170 4.108 1.00 55.38 311 HIS A O 1
ATOM 2329 N N . SER A 1 312 ? 3.458 -28.855 2.021 1.00 55.28 312 SER A N 1
ATOM 2330 C CA . SER A 1 312 ? 2.855 -27.667 1.394 1.00 55.28 312 SER A CA 1
ATOM 2331 C C . SER A 1 312 ? 1.344 -27.540 1.663 1.00 55.28 312 SER A C 1
ATOM 2333 O O . SER A 1 312 ? 0.855 -26.449 1.960 1.00 55.28 312 SER A O 1
ATOM 2335 N N . CYS A 1 313 ? 0.600 -28.654 1.639 1.00 53.72 313 CYS A N 1
ATOM 2336 C CA . CYS A 1 313 ? -0.850 -28.645 1.869 1.00 53.72 313 CYS A CA 1
ATOM 2337 C C . CYS A 1 313 ? -1.195 -28.338 3.336 1.00 53.72 313 CYS A C 1
ATOM 2339 O O . CYS A 1 313 ? -2.081 -27.530 3.618 1.00 53.72 313 CYS A O 1
ATOM 2341 N N . LEU A 1 314 ? -0.446 -28.919 4.277 1.00 65.50 314 LEU A N 1
ATOM 2342 C CA . LEU A 1 314 ? -0.673 -28.715 5.706 1.00 65.50 314 LEU A CA 1
ATOM 2343 C C . LEU A 1 314 ? -0.330 -27.279 6.135 1.00 65.50 314 LEU A C 1
ATOM 2345 O O . LEU A 1 314 ? -1.087 -26.666 6.882 1.00 65.50 314 LEU A O 1
ATOM 2349 N N . GLU A 1 315 ? 0.745 -26.697 5.595 1.00 63.25 315 GLU A N 1
ATOM 2350 C CA . GLU A 1 315 ? 1.103 -25.294 5.838 1.00 63.25 315 GLU A CA 1
ATOM 2351 C C . GLU A 1 315 ? 0.061 -24.324 5.259 1.00 63.25 315 GLU A C 1
ATOM 2353 O O . GLU A 1 315 ? -0.277 -23.317 5.889 1.00 63.25 315 GLU A O 1
ATOM 2358 N N . SER A 1 316 ? -0.496 -24.638 4.084 1.00 67.25 316 SER A N 1
ATOM 2359 C CA . SER A 1 316 ? -1.582 -23.852 3.499 1.00 67.25 316 SER A CA 1
ATOM 2360 C C . SER A 1 316 ? -2.853 -23.900 4.353 1.00 67.25 316 SER A C 1
ATOM 2362 O O . SER A 1 316 ? -3.490 -22.863 4.533 1.00 67.25 316 SER A O 1
ATOM 2364 N N . ASN A 1 317 ? -3.200 -25.064 4.912 1.00 69.00 317 ASN A N 1
ATOM 2365 C CA . ASN A 1 317 ? -4.346 -25.219 5.812 1.00 69.00 317 ASN A CA 1
ATOM 2366 C C . ASN A 1 317 ? -4.147 -24.455 7.125 1.00 69.00 317 ASN A C 1
ATOM 2368 O O . ASN A 1 317 ? -5.054 -23.758 7.571 1.00 69.00 317 ASN A O 1
ATOM 2372 N N . VAL A 1 318 ? -2.949 -24.509 7.714 1.00 76.56 318 VAL A N 1
ATOM 2373 C CA . VAL A 1 318 ? -2.625 -23.747 8.930 1.00 76.56 318 VAL A CA 1
ATOM 2374 C C . VAL A 1 318 ? -2.719 -22.238 8.676 1.00 76.56 318 VAL A C 1
ATOM 2376 O O . VAL A 1 318 ? -3.296 -21.516 9.486 1.00 76.56 318 VAL A O 1
ATOM 2379 N N . LYS A 1 319 ? -2.220 -21.743 7.534 1.00 74.12 319 LYS A N 1
ATOM 2380 C CA . LYS A 1 319 ? -2.386 -20.330 7.145 1.00 74.12 319 LYS A CA 1
ATOM 2381 C C . LYS A 1 319 ? -3.861 -19.966 6.963 1.00 74.12 319 LYS A C 1
ATOM 2383 O O . LYS A 1 319 ? -4.281 -18.932 7.471 1.00 74.12 319 LYS A O 1
ATOM 2388 N N . ALA A 1 320 ? -4.645 -20.811 6.292 1.00 74.12 320 ALA A N 1
ATOM 2389 C CA . ALA A 1 320 ? -6.078 -20.592 6.101 1.00 74.12 320 ALA A CA 1
ATOM 2390 C C . ALA A 1 320 ? -6.836 -20.514 7.437 1.00 74.12 320 ALA A C 1
ATOM 2392 O O . ALA A 1 320 ? -7.610 -19.582 7.635 1.00 74.12 320 ALA A O 1
ATOM 2393 N N . ILE A 1 321 ? -6.560 -21.425 8.378 1.00 77.69 321 ILE A N 1
ATOM 2394 C CA . ILE A 1 321 ? -7.152 -21.418 9.726 1.00 77.69 321 ILE A CA 1
ATOM 2395 C C . ILE A 1 321 ? -6.812 -20.116 10.461 1.00 77.69 321 ILE A C 1
ATOM 2397 O O . ILE A 1 321 ? -7.711 -19.451 10.965 1.00 77.69 321 ILE A O 1
ATOM 2401 N N . ARG A 1 322 ? -5.546 -19.684 10.444 1.00 82.19 322 ARG A N 1
ATOM 2402 C CA . ARG A 1 322 ? -5.137 -18.419 11.077 1.00 82.19 322 ARG A CA 1
ATOM 2403 C C . ARG A 1 322 ? -5.808 -17.193 10.454 1.00 82.19 322 ARG A C 1
ATOM 2405 O O . ARG A 1 322 ? -6.155 -16.261 11.174 1.00 82.19 322 ARG A O 1
ATOM 2412 N N . TYR A 1 323 ? -6.000 -17.171 9.132 1.00 80.31 323 TYR A N 1
ATOM 2413 C CA . TYR A 1 323 ? -6.750 -16.095 8.476 1.00 80.31 323 TYR A CA 1
ATOM 2414 C C . TYR A 1 323 ? -8.223 -16.098 8.890 1.00 80.31 323 TYR A C 1
ATOM 2416 O O . TYR A 1 323 ? -8.776 -15.027 9.132 1.00 80.31 323 TYR A O 1
ATOM 2424 N N . LEU A 1 324 ? -8.842 -17.276 9.020 1.00 80.75 324 LEU A N 1
ATOM 2425 C CA . LEU A 1 324 ? -10.212 -17.403 9.516 1.00 80.75 324 LEU A CA 1
ATOM 2426 C C . LEU A 1 324 ? -10.326 -16.902 10.962 1.00 80.75 324 LEU A C 1
ATOM 2428 O O . LEU A 1 324 ? -11.199 -16.087 11.247 1.00 80.75 324 LEU A O 1
ATOM 2432 N N . GLU A 1 325 ? -9.411 -17.293 11.849 1.00 82.12 325 GLU A N 1
ATOM 2433 C CA . GLU A 1 325 ? -9.361 -16.809 13.236 1.00 82.12 325 GLU A CA 1
ATOM 2434 C C . GLU A 1 325 ? -9.169 -15.289 13.315 1.00 82.12 325 GLU A C 1
ATOM 2436 O O . GLU A 1 325 ? -9.905 -14.604 14.028 1.00 82.12 325 GLU A O 1
ATOM 2441 N N . ALA A 1 326 ? -8.230 -14.743 12.538 1.00 85.38 326 ALA A N 1
ATOM 2442 C CA . ALA A 1 326 ? -8.014 -13.303 12.450 1.00 85.38 326 ALA A CA 1
ATOM 2443 C C . ALA A 1 326 ? -9.271 -12.578 11.941 1.00 85.38 326 ALA A C 1
ATOM 2445 O O . ALA A 1 326 ? -9.663 -11.556 12.499 1.00 85.38 326 ALA A O 1
ATOM 2446 N N . SER A 1 327 ? -9.943 -13.126 10.924 1.00 82.69 327 SER A N 1
ATOM 2447 C CA . SER A 1 327 ? -11.182 -12.554 10.390 1.00 82.69 327 SER A CA 1
ATOM 2448 C C . SER A 1 327 ? -12.338 -12.610 11.391 1.00 82.69 327 SER A C 1
ATOM 2450 O O . SER A 1 327 ? -13.106 -11.658 11.480 1.00 82.69 327 SER A O 1
ATOM 2452 N N . ALA A 1 328 ? -12.426 -13.669 12.203 1.00 82.88 328 ALA A N 1
ATOM 2453 C CA . ALA A 1 328 ? -13.419 -13.780 13.265 1.00 82.88 328 ALA A CA 1
ATOM 2454 C C . ALA A 1 328 ? -13.193 -12.715 14.347 1.00 82.88 328 ALA A C 1
ATOM 2456 O O . ALA A 1 328 ? -14.151 -12.101 14.816 1.00 82.88 328 ALA A O 1
ATOM 2457 N N . LYS A 1 329 ? -11.932 -12.426 14.693 1.00 84.00 329 LYS A N 1
ATOM 2458 C CA . LYS A 1 329 ? -11.578 -11.339 15.619 1.00 84.00 329 LYS A CA 1
ATOM 2459 C C . LYS A 1 329 ? -11.888 -9.946 15.068 1.00 84.00 329 LYS A C 1
ATOM 2461 O O . LYS A 1 329 ? -12.248 -9.069 15.841 1.00 84.00 329 LYS A O 1
ATOM 2466 N N . LEU A 1 330 ? -11.783 -9.761 13.751 1.00 86.31 330 LEU A N 1
ATOM 2467 C CA . LEU A 1 330 ? -12.167 -8.526 13.052 1.00 86.31 330 LEU A CA 1
ATOM 2468 C C . LEU A 1 330 ? -13.645 -8.487 12.648 1.00 86.31 330 LEU A C 1
ATOM 2470 O O . LEU A 1 330 ? -14.060 -7.560 11.954 1.00 86.31 330 LEU A O 1
ATOM 2474 N N . SER A 1 331 ? -14.439 -9.488 13.034 1.00 87.31 331 SER A N 1
ATOM 2475 C CA . SER A 1 331 ? -15.856 -9.505 12.688 1.00 87.31 331 SER A CA 1
ATOM 2476 C C . SER A 1 331 ? -16.577 -8.297 13.302 1.00 87.31 331 SER A C 1
ATOM 2478 O O . SER A 1 331 ? -16.202 -7.851 14.394 1.00 87.31 331 SER A O 1
ATOM 2480 N N . PRO A 1 332 ? -17.633 -7.784 12.641 1.00 87.50 332 PRO A N 1
ATOM 2481 C CA . PRO A 1 332 ? -18.410 -6.661 13.161 1.00 87.50 332 PRO A CA 1
ATOM 2482 C C . PRO A 1 332 ? -18.898 -6.886 14.596 1.00 87.50 332 PRO A C 1
ATOM 2484 O O . PRO A 1 332 ? -18.832 -5.970 15.409 1.00 87.50 332 PRO A O 1
ATOM 2487 N N . ASP A 1 333 ? -19.308 -8.113 14.932 1.00 87.62 333 ASP A N 1
ATOM 2488 C CA . ASP A 1 333 ? -19.812 -8.467 16.263 1.00 87.62 333 ASP A CA 1
ATOM 2489 C C . ASP A 1 333 ? -18.723 -8.395 17.340 1.00 87.62 333 ASP A C 1
ATOM 2491 O O . ASP A 1 333 ? -18.938 -7.831 18.416 1.00 87.62 333 ASP A O 1
ATOM 2495 N N . MET A 1 334 ? -17.534 -8.940 17.057 1.00 87.44 334 MET A N 1
ATOM 2496 C CA . MET A 1 334 ? -16.410 -8.907 17.998 1.00 87.44 334 MET A CA 1
ATOM 2497 C C . MET A 1 334 ? -15.906 -7.482 18.210 1.00 87.44 334 MET A C 1
ATOM 2499 O O . MET A 1 334 ? -15.649 -7.082 19.349 1.00 87.44 334 MET A O 1
ATOM 2503 N N . LEU A 1 335 ? -15.833 -6.701 17.131 1.00 88.75 335 LEU A N 1
ATOM 2504 C CA . LEU A 1 335 ? -15.463 -5.295 17.195 1.00 88.75 335 LEU A CA 1
ATOM 2505 C C . LEU A 1 335 ? -16.496 -4.487 17.993 1.00 88.75 335 LEU A C 1
ATOM 2507 O O . LEU A 1 335 ? -16.124 -3.779 18.927 1.00 88.75 335 LEU A O 1
ATOM 2511 N N . ALA A 1 336 ? -17.791 -4.654 17.710 1.00 88.88 336 ALA A N 1
ATOM 2512 C CA . ALA A 1 336 ? -18.867 -3.993 18.446 1.00 88.88 336 ALA A CA 1
ATOM 2513 C C . ALA A 1 336 ? -18.851 -4.357 19.938 1.00 88.88 336 ALA A C 1
ATOM 2515 O O . ALA A 1 336 ? -19.038 -3.493 20.795 1.00 88.88 336 ALA A O 1
ATOM 2516 N N . GLN A 1 337 ? -18.561 -5.616 20.278 1.00 88.81 337 GLN A N 1
ATOM 2517 C CA . GLN A 1 337 ? -18.430 -6.036 21.670 1.00 88.81 337 GLN A CA 1
ATOM 2518 C C . GLN A 1 337 ? -17.232 -5.369 22.365 1.00 88.81 337 GLN A C 1
ATOM 2520 O O . GLN A 1 337 ? -17.345 -4.954 23.522 1.00 88.81 337 GLN A O 1
ATOM 2525 N N . ALA A 1 338 ? -16.083 -5.269 21.690 1.00 88.31 338 ALA A N 1
ATOM 2526 C CA . ALA A 1 338 ? -14.907 -4.577 22.217 1.00 88.31 338 ALA A CA 1
ATOM 2527 C C . ALA A 1 338 ? -15.194 -3.084 22.446 1.00 88.31 338 ALA A C 1
ATOM 2529 O O . ALA A 1 338 ? -14.866 -2.546 23.506 1.00 88.31 338 ALA A O 1
ATOM 2530 N N . MET A 1 339 ? -15.886 -2.447 21.499 1.00 88.44 339 MET A N 1
ATOM 2531 C CA . MET A 1 339 ? -16.326 -1.055 21.589 1.00 88.44 339 MET A CA 1
ATOM 2532 C C . MET A 1 339 ? -17.291 -0.831 22.763 1.00 88.44 339 MET A C 1
ATOM 2534 O O . MET A 1 339 ? -17.049 0.039 23.601 1.00 88.44 339 MET A O 1
ATOM 2538 N N . ALA A 1 340 ? -18.323 -1.671 22.901 1.00 86.50 340 ALA A N 1
ATOM 2539 C CA . ALA A 1 340 ? -19.296 -1.583 23.992 1.00 86.50 340 ALA A CA 1
ATOM 2540 C C . ALA A 1 340 ? -18.641 -1.736 25.377 1.00 86.50 340 ALA A C 1
ATOM 2542 O O . ALA A 1 340 ? -18.988 -1.033 26.326 1.00 86.50 340 ALA A O 1
ATOM 2543 N N . LYS A 1 341 ? -17.642 -2.621 25.502 1.00 85.31 341 LYS A N 1
ATOM 2544 C CA . LYS A 1 341 ? -16.858 -2.774 26.739 1.00 85.31 341 LYS A CA 1
ATOM 2545 C C . LYS A 1 341 ? -16.063 -1.506 27.062 1.00 85.31 341 LYS A C 1
ATOM 2547 O O . LYS A 1 341 ? -16.044 -1.081 28.218 1.00 85.31 341 LYS A O 1
ATOM 2552 N N . ALA A 1 342 ? -15.434 -0.891 26.061 1.00 84.19 342 ALA A N 1
ATOM 2553 C CA . ALA A 1 342 ? -14.605 0.301 26.232 1.00 84.19 342 ALA A CA 1
ATOM 2554 C C . ALA A 1 342 ? -15.401 1.525 26.707 1.00 84.19 342 ALA A C 1
ATOM 2556 O O . ALA A 1 342 ? -14.903 2.309 27.515 1.00 84.19 342 ALA A O 1
ATOM 2557 N N . GLN A 1 343 ? -16.661 1.628 26.281 1.00 76.75 343 GLN A N 1
ATOM 2558 C CA . GLN A 1 343 ? -17.573 2.714 26.648 1.00 76.75 343 GLN A CA 1
ATOM 2559 C C . GLN A 1 343 ? -17.911 2.745 28.148 1.00 76.75 343 GLN A C 1
ATOM 2561 O O . GLN A 1 343 ? -18.302 3.780 28.677 1.00 76.75 343 GLN A O 1
ATOM 2566 N N . THR A 1 344 ? -17.711 1.628 28.855 1.00 68.94 344 THR A N 1
ATOM 2567 C CA . THR A 1 344 ? -18.021 1.499 30.288 1.00 68.94 344 THR A CA 1
ATOM 2568 C C . THR A 1 344 ? -16.811 1.655 31.215 1.00 68.94 344 THR A C 1
ATOM 2570 O O . THR A 1 344 ? -16.991 1.736 32.430 1.00 68.94 344 THR A O 1
ATOM 2573 N N . ARG A 1 345 ? -15.570 1.651 30.693 1.00 59.53 345 ARG A N 1
ATOM 2574 C CA . ARG A 1 345 ? -14.376 1.412 31.535 1.00 59.53 345 ARG A CA 1
ATOM 2575 C C . ARG A 1 345 ? -13.074 2.084 31.072 1.00 59.53 345 ARG A C 1
ATOM 2577 O O . ARG A 1 345 ? -11.985 1.560 31.302 1.00 59.53 345 ARG A O 1
ATOM 2584 N N . GLY A 1 346 ? -13.181 3.223 30.401 1.00 60.28 346 GLY A N 1
ATOM 2585 C CA . GLY A 1 346 ? -12.072 3.864 29.702 1.00 60.28 346 GLY A CA 1
ATOM 2586 C C . GLY A 1 346 ? -11.191 4.837 30.502 1.00 60.28 346 GLY A C 1
ATOM 2587 O O . GLY A 1 346 ? -11.724 5.557 31.345 1.00 60.28 346 GLY A O 1
ATOM 2588 N N . PRO A 1 347 ? -9.873 4.948 30.213 1.00 57.88 347 PRO A N 1
ATOM 2589 C CA . PRO A 1 347 ? -9.085 6.114 30.617 1.00 57.88 347 PRO A CA 1
ATOM 2590 C C . PRO A 1 347 ? -9.681 7.392 30.005 1.00 57.88 347 PRO A C 1
ATOM 2592 O O . PRO A 1 347 ? -10.095 7.393 28.845 1.00 57.88 347 PRO A O 1
ATOM 2595 N N . GLY A 1 348 ? -9.739 8.470 30.791 1.00 68.81 348 GLY A N 1
ATOM 2596 C CA . GLY A 1 348 ? -10.315 9.744 30.357 1.00 68.81 348 GLY A CA 1
ATOM 2597 C C . GLY A 1 348 ? -9.548 10.385 29.193 1.00 68.81 348 GLY A C 1
ATOM 2598 O O . GLY A 1 348 ? -8.324 10.274 29.100 1.00 68.81 348 GLY A O 1
ATOM 2599 N N . GLY A 1 349 ? -10.278 11.078 28.318 1.00 81.94 349 GLY A N 1
ATOM 2600 C CA . GLY A 1 349 ? -9.736 11.868 27.211 1.00 81.94 349 GLY A CA 1
ATOM 2601 C C . GLY A 1 349 ? -10.169 11.381 25.829 1.00 81.94 349 GLY A C 1
ATOM 2602 O O . GLY A 1 349 ? -10.680 10.273 25.667 1.00 81.94 349 GLY A O 1
ATOM 2603 N N . SER A 1 350 ? -9.948 12.228 24.831 1.00 85.25 350 SER A N 1
ATOM 2604 C CA . SER A 1 350 ? -10.156 11.928 23.418 1.00 85.25 350 SER A CA 1
ATOM 2605 C C . SER A 1 350 ? -8.855 11.475 22.755 1.00 85.25 350 SER A C 1
ATOM 2607 O O . SER A 1 350 ? -7.760 11.817 23.208 1.00 85.25 350 SER A O 1
ATOM 2609 N N . MET A 1 351 ? -8.990 10.678 21.701 1.00 89.75 351 MET A N 1
ATOM 2610 C CA . MET A 1 351 ? -7.919 10.296 20.790 1.00 89.75 351 MET A CA 1
ATOM 2611 C C . MET A 1 351 ? -8.223 10.922 19.434 1.00 89.75 351 MET A C 1
ATOM 2613 O O . MET A 1 351 ? -9.283 10.668 18.856 1.00 89.75 351 MET A O 1
ATOM 2617 N N . ASP A 1 352 ? -7.310 11.751 18.937 1.00 90.38 352 ASP A N 1
ATOM 2618 C CA . ASP A 1 352 ? -7.451 12.353 17.614 1.00 90.38 352 ASP A CA 1
ATOM 2619 C C . ASP A 1 352 ? -7.099 11.356 16.490 1.00 90.38 352 ASP A C 1
ATOM 2621 O O . ASP A 1 352 ? -6.548 10.274 16.724 1.00 90.38 352 ASP A O 1
ATOM 2625 N N . ALA A 1 353 ? -7.437 11.721 15.250 1.00 91.00 353 ALA A N 1
ATOM 2626 C CA . ALA A 1 353 ? -7.207 10.877 14.079 1.00 91.00 353 ALA A CA 1
ATOM 2627 C C . ALA A 1 353 ? -5.723 10.531 13.887 1.00 91.00 353 ALA A C 1
ATOM 2629 O O . ALA A 1 353 ? -5.390 9.439 13.423 1.00 91.00 353 ALA A O 1
ATOM 2630 N N . LYS A 1 354 ? -4.821 11.450 14.254 1.00 92.50 354 LYS A N 1
ATOM 2631 C CA . LYS A 1 354 ? -3.382 11.283 14.066 1.00 92.50 354 LYS A CA 1
ATOM 2632 C C . LYS A 1 354 ? -2.790 10.334 15.102 1.00 92.50 354 LYS A C 1
ATOM 2634 O O . LYS A 1 354 ? -1.964 9.492 14.753 1.00 92.50 354 LYS A O 1
ATOM 2639 N N . GLU A 1 355 ? -3.213 10.453 16.356 1.00 93.19 355 GLU A N 1
ATOM 2640 C CA . GLU A 1 355 ? -2.859 9.545 17.445 1.00 93.19 355 GLU A CA 1
ATOM 2641 C C . GLU A 1 355 ? -3.313 8.117 17.111 1.00 93.19 355 GLU A C 1
ATOM 2643 O O . GLU A 1 355 ? -2.513 7.184 17.210 1.00 93.19 355 GLU A O 1
ATOM 2648 N N . PHE A 1 356 ? -4.550 7.952 16.624 1.00 93.75 356 PHE A N 1
ATOM 2649 C CA . PHE A 1 356 ? -5.071 6.651 16.197 1.00 93.75 356 PHE A CA 1
ATOM 2650 C C . PHE A 1 356 ? -4.270 6.053 15.033 1.00 93.75 356 PHE A C 1
ATOM 2652 O O . PHE A 1 356 ? -3.862 4.891 15.084 1.00 93.75 356 PHE A O 1
ATOM 2659 N N . GLU A 1 357 ? -4.012 6.850 13.993 1.00 95.00 357 GLU A N 1
ATOM 2660 C CA . GLU A 1 357 ? -3.229 6.440 12.826 1.00 95.00 357 GLU A CA 1
ATOM 2661 C C . GLU A 1 357 ? -1.819 5.982 13.219 1.00 95.00 357 GLU A C 1
ATOM 2663 O O . GLU A 1 357 ? -1.374 4.916 12.791 1.00 95.00 357 GLU A O 1
ATOM 2668 N N . ASN A 1 358 ? -1.123 6.754 14.058 1.00 95.25 358 ASN A N 1
ATOM 2669 C CA . ASN A 1 358 ? 0.221 6.414 14.521 1.00 95.25 358 ASN A CA 1
ATOM 2670 C C . ASN A 1 358 ? 0.222 5.110 15.332 1.00 95.25 358 ASN A C 1
ATOM 2672 O O . ASN A 1 358 ? 1.085 4.258 15.125 1.00 95.25 358 ASN A O 1
ATOM 2676 N N . ALA A 1 359 ? -0.759 4.919 16.217 1.00 94.69 359 ALA A N 1
ATOM 2677 C CA . ALA A 1 359 ? -0.881 3.694 17.001 1.00 94.69 359 ALA A CA 1
ATOM 2678 C C . ALA A 1 359 ? -1.189 2.472 16.117 1.00 94.69 359 ALA A C 1
ATOM 2680 O O . ALA A 1 359 ? -0.600 1.406 16.306 1.00 94.69 359 ALA A O 1
ATOM 2681 N N . ALA A 1 360 ? -2.048 2.619 15.102 1.00 94.69 360 ALA A N 1
ATOM 2682 C CA . ALA A 1 360 ? -2.266 1.579 14.101 1.00 94.69 360 ALA A CA 1
ATOM 2683 C C . ALA A 1 360 ? -0.973 1.277 13.321 1.00 94.69 360 ALA A C 1
ATOM 2685 O O . ALA A 1 360 ? -0.606 0.110 13.154 1.00 94.69 360 ALA A O 1
ATOM 2686 N N . ALA A 1 361 ? -0.236 2.308 12.900 1.00 95.75 361 ALA A N 1
ATOM 2687 C CA . ALA A 1 361 ? 1.038 2.148 12.209 1.00 95.75 361 ALA A CA 1
ATOM 2688 C C . ALA A 1 361 ? 2.050 1.351 13.043 1.00 95.75 361 ALA A C 1
ATOM 2690 O O . ALA A 1 361 ? 2.680 0.434 12.517 1.00 95.75 361 ALA A O 1
ATOM 2691 N N . GLU A 1 362 ? 2.165 1.623 14.346 1.00 94.88 362 GLU A N 1
ATOM 2692 C CA . GLU A 1 362 ? 3.047 0.862 15.238 1.00 94.88 362 GLU A CA 1
ATOM 2693 C C . GLU A 1 362 ? 2.694 -0.627 15.296 1.00 94.88 362 GLU A C 1
ATOM 2695 O O . GLU A 1 362 ? 3.593 -1.478 15.276 1.00 94.88 362 GLU A O 1
ATOM 2700 N N . VAL A 1 363 ? 1.399 -0.960 15.311 1.00 92.56 363 VAL A N 1
ATOM 2701 C CA . VAL A 1 363 ? 0.929 -2.351 15.260 1.00 92.56 363 VAL A CA 1
ATOM 2702 C C . VAL A 1 363 ? 1.468 -3.042 14.002 1.00 92.56 363 VAL A C 1
ATOM 2704 O O . VAL A 1 363 ? 1.988 -4.158 14.092 1.00 92.56 363 VAL A O 1
ATOM 2707 N N . PHE A 1 364 ? 1.415 -2.396 12.838 1.00 92.69 364 PHE A N 1
ATOM 2708 C CA . PHE A 1 364 ? 1.967 -2.965 11.607 1.00 92.69 364 PHE A CA 1
ATOM 2709 C C . PHE A 1 364 ? 3.501 -3.044 11.639 1.00 92.69 364 PHE A C 1
ATOM 2711 O O . PHE A 1 364 ? 4.085 -4.109 11.431 1.00 92.69 364 PHE A O 1
ATOM 2718 N N . ILE A 1 365 ? 4.166 -1.927 11.940 1.00 92.38 365 ILE A N 1
ATOM 2719 C CA . ILE A 1 365 ? 5.622 -1.761 11.825 1.00 92.38 365 ILE A CA 1
ATOM 2720 C C . ILE A 1 365 ? 6.373 -2.701 12.763 1.00 92.38 365 ILE A C 1
ATOM 2722 O O . ILE A 1 365 ? 7.407 -3.246 12.380 1.00 92.38 365 ILE A O 1
ATOM 2726 N N . THR A 1 366 ? 5.835 -2.968 13.956 1.00 90.69 366 THR A N 1
ATOM 2727 C CA . THR A 1 366 ? 6.424 -3.919 14.914 1.00 90.69 366 THR A CA 1
ATOM 2728 C C . THR A 1 366 ? 6.638 -5.309 14.300 1.00 90.69 366 THR A C 1
ATOM 2730 O O . THR A 1 366 ? 7.557 -6.020 14.703 1.00 90.69 366 THR A O 1
ATOM 2733 N N . ARG A 1 367 ? 5.848 -5.678 13.283 1.00 85.19 367 ARG A N 1
ATOM 2734 C CA . ARG A 1 367 ? 5.909 -6.980 12.599 1.00 85.19 367 ARG A CA 1
ATOM 2735 C C . ARG A 1 367 ? 6.841 -7.011 11.396 1.00 85.19 367 ARG A C 1
ATOM 2737 O O . ARG A 1 367 ? 7.177 -8.096 10.921 1.00 85.19 367 ARG A O 1
ATOM 2744 N N . VAL A 1 368 ? 7.246 -5.851 10.893 1.00 86.44 368 VAL A N 1
ATOM 2745 C CA . VAL A 1 368 ? 8.138 -5.764 9.739 1.00 86.44 368 VAL A CA 1
ATOM 2746 C C . VAL A 1 368 ? 9.543 -6.159 10.176 1.00 86.44 368 VAL A C 1
ATOM 2748 O O . VAL A 1 368 ? 10.093 -5.591 11.128 1.00 86.44 368 VAL A O 1
ATOM 2751 N N . LYS A 1 369 ? 10.103 -7.160 9.488 1.00 78.50 369 LYS A N 1
ATOM 2752 C CA . LYS A 1 369 ? 11.484 -7.602 9.687 1.00 78.50 369 LYS A CA 1
ATOM 2753 C C . LYS A 1 369 ? 12.422 -6.476 9.270 1.00 78.50 369 LYS A C 1
ATOM 2755 O O . LYS A 1 369 ? 12.217 -5.861 8.229 1.00 78.50 369 LYS A O 1
ATOM 2760 N N . VAL A 1 370 ? 13.430 -6.214 10.091 1.00 73.38 370 VAL A N 1
ATOM 2761 C CA . VAL A 1 370 ? 14.493 -5.277 9.729 1.00 73.38 370 VAL A CA 1
ATOM 2762 C C . VAL A 1 370 ? 15.338 -5.941 8.646 1.00 73.38 370 VAL A C 1
ATOM 2764 O O . VAL A 1 370 ? 15.681 -7.118 8.775 1.00 73.38 370 VAL A O 1
ATOM 2767 N N . LEU A 1 371 ? 15.622 -5.204 7.575 1.00 59.69 371 LEU A N 1
ATOM 2768 C CA . LEU A 1 371 ? 16.645 -5.587 6.611 1.00 59.69 371 LEU A CA 1
ATOM 2769 C C . LEU A 1 371 ? 17.989 -5.278 7.285 1.00 59.69 371 LEU A C 1
ATOM 2771 O O . LEU A 1 371 ? 18.261 -4.124 7.605 1.00 59.69 371 LEU A O 1
ATOM 2775 N N . SER A 1 372 ? 18.752 -6.307 7.651 1.00 42.56 372 SER A N 1
ATOM 2776 C CA . SER A 1 372 ? 20.080 -6.184 8.271 1.00 42.56 372 SER A CA 1
ATOM 2777 C C . SER A 1 372 ? 21.110 -6.910 7.440 1.00 42.56 372 SER A C 1
ATOM 2779 O O . SER A 1 372 ? 20.762 -8.010 6.950 1.00 42.56 372 SER A O 1
#

pLDDT: mean 70.89, std 22.9, range [26.7, 96.69]

Secondary structure (DSSP, 8-state):
---------------------------------------------------PPP---SHHHHHHHHHHHHHHHTTHHHHHHHHHHHHHHHT-S-HHHHHHHHHHHHHHHS-----------SS-HHHHHHHHHHHHHHHHHHHHHSS-TT-HHHHHHHHHHHHHHHHTT--S---------------------------PEEHHHHHHHHHHHHHHTT--HHHHHHHHHHS---TT-EE-HHHHHHHHHHHHHHHHHHHHHHHHHHHHHTTTSSPPBHHHHHHHHHHHHHHHHHHHS-S------S--TTHHHHHHHHHHHHHHHHHHHTSHHHHHHHHHHHTTSPPSSB--HHHHHHHHHHHHHTTSPP--